Protein AF-A0A6V8KIJ2-F1 (afdb_monomer)

Secondary structure (DSSP, 8-state):
-----PPPP----PPPPPP---TTSPPPHHHHHHHHHHHHHHT--HHHHHHHHHHHHHHHHHHHHHHHHTTTTEEEEEEE-SSS-EEEEEESSSHHHHHHHHHTTSTTTTTEEEEE-SS-HHHHHHHHHHHHHHHHHTT---EEEEETTTTEEEEEE-GGGHHHHHHHHHHHHTTSTTTTSEEEEE-S-PPP----EEET-EEEETTEEEE---EEE-TTT--EEEEE-TTS-SS-EEEETTEEEE-EEEEEE-TTSS--EEEEE-TTS-EEEEEE-STT--EEE------GGG--TT-EEEEEETTTEEEEEEEEESS--TTS-TT----EEEETTEEEEGGG--PPPP-

Sequence (351 aa):
MAAQLAAPGTAPAQAAPAPAGTPDAAPTEATQRDIEGYARTYGVSEREALRRLRIQEAAGTLNARLTDAEAATFAGLYIEHTPAVRVVVRFTRDAEQTLARHVRGGVLAGVARARAADTPLAQLVAEQKVAYESVRAAGTPVSGSINLRDNRVEIYVKAEDHARATGAVGAATRMSPASGRVDVVTVADLPAQEANVHGGLEIVGGGAISTTGFTVRRDSDGRMGVTAAGHAPNSGSVQTSSGNVATTFEAERAPSGPYDIQWHSAVGRTLTNVIRDNFSGATRPITGIRLRAAQAVGSSVCKFGRTTGYTCGTINTTSPPPAFPSTTTATTARCGGRSTWAATSCTRPTT

Mean predicted aligned error: 16.34 Å

InterPro domains:
  IPR035070 Streptogrisin prodomain [G3DSA:3.30.300.50] (23-107)

Solvent-accessible surface area (backbone atoms only — not comparable to full-atom values): 20070 Å² total; per-residue (Å²): 143,81,84,82,84,80,78,85,82,82,75,83,81,75,79,77,79,78,82,82,74,67,96,81,64,78,73,51,74,68,56,47,52,53,22,51,52,46,10,67,74,70,75,47,53,53,71,55,24,48,54,48,52,54,42,52,53,54,48,51,56,49,45,56,51,38,55,69,78,35,40,88,29,30,21,48,66,52,77,38,75,65,99,54,68,32,39,42,36,27,11,48,59,64,27,60,66,56,48,52,74,76,30,67,92,44,90,48,48,92,35,54,42,57,35,82,36,88,54,24,37,63,56,46,53,53,50,40,52,52,39,53,50,31,20,46,74,70,73,41,78,72,48,73,52,71,41,62,92,75,58,29,22,38,37,37,27,40,70,95,43,43,69,62,36,47,54,28,31,53,60,61,30,75,81,47,100,68,59,86,35,71,44,78,43,74,37,95,72,72,93,71,83,80,42,62,45,38,13,44,31,44,35,39,22,94,94,43,76,36,42,27,26,49,49,44,66,41,86,92,78,62,50,52,28,39,26,32,47,28,86,41,55,74,47,42,28,39,52,33,100,78,43,74,40,69,44,43,65,73,54,72,38,49,69,92,43,41,40,57,35,24,34,28,31,38,89,99,53,48,72,41,61,33,32,34,62,43,85,92,64,49,65,44,80,64,90,76,85,82,56,72,93,74,56,54,66,67,40,71,36,31,37,41,35,85,91,70,36,52,36,52,31,30,26,71,33,71,58,54,68,86,92,45,74,98,57,35,64,44,38,32,25,38,36,80,90,40,83,43,72,46,87,53,46,63,62,71,85,80,128

Foldseek 3Di:
DDDDDDDDDDDDDDDDDDDDDDPPDDDDPVRQVQLVVQCVVLVHDSVVSNLLVVVVVVLVVLQVCCCPVVQVFWLGWDWDPPPHTAIETETQPPFVVVVCVRCPPHSNVPRYDYDYDNDGNVVQVVLLVQLQVQLVVLVFDWDKDQDSVNSAIEIEGAPVCQVSSVVSSCVSCVPPPVSPGYHYDHDNDDDDDAFEAAFQWWWDDPNDIWTWFFWDADPVPRFIKIKTFLPGDQFGFTQGPSGTQGWHWDDHDPLVAQGGMTITTRPPHHYFGWHAQFPVGDIDHDDDDQDLVNQDFQDKWWAAIPVPGIWIFTFHDQADDPVRDRHHRFTWTQTPNDIDTCRRDTDDDDD

Nearest PDB structures (foldseek):
  3pro-assembly2_D  TM=7.176E-01  e=3.539E-06  Lysobacter enzymogenes
  3pro-assembly1_C  TM=6.844E-01  e=7.992E-06  Lysobacter enzymogenes
  1hh2-assembly1_P  TM=3.460E-01  e=7.402E-02  Thermotoga maritima

Structure (mmCIF, N/CA/C/O backbone):
data_AF-A0A6V8KIJ2-F1
#
_entry.id   AF-A0A6V8KIJ2-F1
#
loop_
_atom_site.group_PDB
_atom_site.id
_atom_site.type_symbol
_atom_site.label_atom_id
_atom_site.label_alt_id
_atom_site.label_comp_id
_atom_site.label_asym_id
_atom_site.label_entity_id
_atom_site.label_seq_id
_atom_site.pdbx_PDB_ins_code
_atom_site.Cartn_x
_atom_site.Cartn_y
_atom_site.Cartn_z
_atom_site.occupancy
_atom_site.B_iso_or_equiv
_atom_site.auth_seq_id
_atom_site.auth_comp_id
_atom_site.auth_asym_id
_atom_site.auth_atom_id
_atom_site.pdbx_PDB_model_num
ATOM 1 N N . MET A 1 1 ? 11.350 53.799 11.437 1.00 41.06 1 MET A N 1
ATOM 2 C CA . MET A 1 1 ? 10.058 53.800 10.720 1.00 41.06 1 MET A CA 1
ATOM 3 C C . MET A 1 1 ? 10.299 53.266 9.315 1.00 41.06 1 MET A C 1
ATOM 5 O O . MET A 1 1 ? 10.802 53.995 8.476 1.00 41.06 1 MET A O 1
ATOM 9 N N . ALA A 1 2 ? 10.023 51.985 9.090 1.00 31.80 2 ALA A N 1
ATOM 10 C CA . ALA A 1 2 ? 9.925 51.386 7.762 1.00 31.80 2 ALA A CA 1
ATOM 11 C C . ALA A 1 2 ? 8.863 50.288 7.878 1.00 31.80 2 ALA A C 1
ATOM 13 O O . ALA A 1 2 ? 8.995 49.385 8.701 1.00 31.80 2 ALA A O 1
ATOM 14 N N . ALA A 1 3 ? 7.756 50.472 7.164 1.00 29.94 3 ALA A N 1
ATOM 15 C CA . ALA A 1 3 ? 6.581 49.620 7.215 1.00 29.94 3 ALA A CA 1
ATOM 16 C C . ALA A 1 3 ? 6.805 48.366 6.358 1.00 29.94 3 ALA A C 1
ATOM 18 O O . ALA A 1 3 ? 7.106 48.471 5.170 1.00 29.94 3 ALA A O 1
ATOM 19 N N . GLN A 1 4 ? 6.646 47.189 6.961 1.00 31.94 4 GLN A N 1
ATOM 20 C CA . GLN A 1 4 ? 6.628 45.912 6.253 1.00 31.94 4 GLN A CA 1
ATOM 21 C C . GLN A 1 4 ? 5.221 45.709 5.664 1.00 31.94 4 GLN A C 1
ATOM 23 O O . GLN A 1 4 ? 4.248 45.574 6.404 1.00 31.94 4 GLN A O 1
ATOM 28 N N . LEU A 1 5 ? 5.101 45.705 4.335 1.00 35.62 5 LEU A N 1
ATOM 29 C CA . LEU A 1 5 ? 3.877 45.316 3.631 1.00 35.62 5 LEU A CA 1
ATOM 30 C C . LEU A 1 5 ? 3.722 43.789 3.701 1.00 35.62 5 LEU A C 1
ATOM 32 O O . LEU A 1 5 ? 4.550 43.052 3.167 1.00 35.62 5 LEU A O 1
ATOM 36 N N . ALA A 1 6 ? 2.671 43.321 4.375 1.00 31.72 6 ALA A N 1
ATOM 37 C CA . ALA A 1 6 ? 2.281 41.916 4.413 1.00 31.72 6 ALA A CA 1
ATOM 38 C C . ALA A 1 6 ? 1.532 41.534 3.125 1.00 31.72 6 ALA A C 1
ATOM 40 O O . ALA A 1 6 ? 0.581 42.209 2.729 1.00 31.72 6 ALA A O 1
ATOM 41 N N . ALA A 1 7 ? 1.953 40.447 2.477 1.00 36.81 7 ALA A N 1
ATOM 42 C CA . ALA A 1 7 ? 1.229 39.851 1.358 1.00 36.81 7 ALA A CA 1
ATOM 43 C C . ALA A 1 7 ? -0.030 39.107 1.860 1.00 36.81 7 ALA A C 1
ATOM 45 O O . ALA A 1 7 ? 0.012 38.508 2.939 1.00 36.81 7 ALA A O 1
ATOM 46 N N . PRO A 1 8 ? -1.144 39.114 1.104 1.00 34.00 8 PRO A N 1
ATOM 47 C CA . PRO A 1 8 ? -2.374 38.442 1.507 1.00 34.00 8 PRO A CA 1
ATOM 48 C C . PRO A 1 8 ? -2.210 36.917 1.455 1.00 34.00 8 PRO A C 1
ATOM 50 O O . PRO A 1 8 ? -1.771 36.356 0.451 1.00 34.00 8 PRO A O 1
ATOM 53 N N . GLY A 1 9 ? -2.578 36.251 2.551 1.00 32.22 9 GLY A N 1
ATOM 54 C CA . GLY A 1 9 ? -2.603 34.795 2.650 1.00 32.22 9 GLY A CA 1
ATOM 55 C C . GLY A 1 9 ? -3.702 34.197 1.774 1.00 32.22 9 GLY A C 1
ATOM 56 O O . GLY A 1 9 ? -4.876 34.537 1.904 1.00 32.22 9 GLY A O 1
ATOM 57 N N . THR A 1 10 ? -3.320 33.289 0.883 1.00 33.75 10 THR A N 1
ATOM 58 C CA . THR A 1 10 ? -4.234 32.443 0.119 1.00 33.75 10 THR A CA 1
ATOM 59 C C . THR A 1 10 ? -4.869 31.408 1.046 1.00 33.75 10 THR A C 1
ATOM 61 O O . THR A 1 10 ? -4.193 30.537 1.591 1.00 33.75 10 THR A O 1
ATOM 64 N N . ALA A 1 11 ? -6.185 31.508 1.234 1.00 35.16 11 ALA A N 1
ATOM 65 C CA . ALA A 1 11 ? -6.968 30.480 1.908 1.00 35.16 11 ALA A CA 1
ATOM 66 C C . ALA A 1 11 ? -6.903 29.156 1.115 1.00 35.16 11 ALA A C 1
ATOM 68 O O . ALA A 1 11 ? -6.926 29.189 -0.121 1.00 35.16 11 ALA A O 1
ATOM 69 N N . PRO A 1 12 ? -6.834 27.990 1.782 1.00 31.91 12 PRO A N 1
ATOM 70 C CA . PRO A 1 12 ? -6.869 26.709 1.094 1.00 31.91 12 PRO A CA 1
ATOM 71 C C . PRO A 1 12 ? -8.227 26.536 0.405 1.00 31.91 12 PRO A C 1
ATOM 73 O O . PRO A 1 12 ? -9.279 26.638 1.038 1.00 31.91 12 PRO A O 1
ATOM 76 N N . ALA A 1 13 ? -8.196 26.277 -0.902 1.00 34.25 13 ALA A N 1
ATOM 77 C CA . ALA A 1 13 ? -9.379 25.944 -1.677 1.00 34.25 13 ALA A CA 1
ATOM 78 C C . ALA A 1 13 ? -9.982 24.641 -1.132 1.00 34.25 13 ALA A C 1
ATOM 80 O O . ALA A 1 13 ? -9.391 23.568 -1.258 1.00 34.25 13 ALA A O 1
ATOM 81 N N . GLN A 1 14 ? -11.153 24.742 -0.505 1.00 33.03 14 GLN A N 1
ATOM 82 C CA . GLN A 1 14 ? -11.965 23.580 -0.166 1.00 33.03 14 GLN A CA 1
ATOM 83 C C . GLN A 1 14 ? -12.375 22.894 -1.472 1.00 33.03 14 GLN A C 1
ATOM 85 O O . GLN A 1 14 ? -13.004 23.510 -2.334 1.00 33.03 14 GLN A O 1
ATOM 90 N N . ALA A 1 15 ? -11.987 21.629 -1.634 1.00 32.78 15 ALA A N 1
ATOM 91 C CA . ALA A 1 15 ? -12.456 20.808 -2.737 1.00 32.78 15 ALA A CA 1
ATOM 92 C C . ALA A 1 15 ? -13.983 20.692 -2.645 1.00 32.78 15 ALA A C 1
ATOM 94 O O . ALA A 1 15 ? -14.519 20.252 -1.626 1.00 32.78 15 ALA A O 1
ATOM 95 N N . ALA A 1 16 ? -14.678 21.123 -3.698 1.00 33.41 16 ALA A N 1
ATOM 96 C CA . ALA A 1 16 ? -16.122 20.980 -3.791 1.00 33.41 16 ALA A CA 1
ATOM 97 C C . ALA A 1 16 ? -16.508 19.489 -3.701 1.00 33.41 16 ALA A C 1
ATOM 99 O O . ALA A 1 16 ? -15.814 18.647 -4.283 1.00 33.41 16 ALA A O 1
ATOM 100 N N . PRO A 1 17 ? -17.596 19.141 -2.992 1.00 33.66 17 PRO A N 1
ATOM 101 C CA . PRO A 1 17 ? -18.070 17.767 -2.936 1.00 33.66 17 PRO A CA 1
ATOM 102 C C . PRO A 1 17 ? -18.468 17.301 -4.340 1.00 33.66 17 PRO A C 1
ATOM 104 O O . PRO A 1 17 ? -19.102 18.040 -5.097 1.00 33.66 17 PRO A O 1
ATOM 107 N N . ALA A 1 18 ? -18.083 16.072 -4.687 1.00 36.56 18 ALA A N 1
ATOM 108 C CA . ALA A 1 18 ? -18.494 15.444 -5.935 1.00 36.56 18 ALA A CA 1
ATOM 109 C C . ALA A 1 18 ? -20.035 15.402 -6.020 1.00 36.56 18 ALA A C 1
ATOM 111 O O . ALA A 1 18 ? -20.690 15.151 -5.003 1.00 36.56 18 ALA A O 1
ATOM 112 N N . PRO A 1 19 ? -20.632 15.651 -7.200 1.00 36.28 19 PRO A N 1
ATOM 113 C CA . PRO A 1 19 ? -22.078 15.620 -7.348 1.00 36.28 19 PRO A CA 1
ATOM 114 C C . PRO A 1 19 ? -22.590 14.207 -7.056 1.00 36.28 19 PRO A C 1
ATOM 116 O O . PRO A 1 19 ? -22.165 13.238 -7.684 1.00 36.28 19 PRO A O 1
ATOM 119 N N . ALA A 1 20 ? -23.511 14.098 -6.100 1.00 42.09 20 ALA A N 1
ATOM 120 C CA . ALA A 1 20 ? -24.260 12.874 -5.862 1.00 42.09 20 ALA A CA 1
ATOM 121 C C . ALA A 1 20 ? -25.071 12.554 -7.128 1.00 42.09 20 ALA A C 1
ATOM 123 O O . ALA A 1 20 ? -25.977 13.303 -7.498 1.00 42.09 20 ALA A O 1
ATOM 124 N N . GLY A 1 21 ? -24.699 11.480 -7.827 1.00 38.06 21 GLY A N 1
ATOM 125 C CA . GLY A 1 21 ? -25.369 11.048 -9.050 1.00 38.06 21 GLY A CA 1
ATOM 126 C C . GLY A 1 21 ? -26.838 10.697 -8.803 1.00 38.06 21 GLY A C 1
ATOM 127 O O . GLY A 1 21 ? -27.194 10.113 -7.778 1.00 38.06 21 GLY A O 1
ATOM 128 N N . THR A 1 22 ? -27.698 11.055 -9.754 1.00 39.47 22 THR A N 1
ATOM 129 C CA . THR A 1 22 ? -29.114 10.678 -9.776 1.00 39.47 22 THR A CA 1
ATOM 130 C C . THR A 1 22 ? -29.271 9.147 -9.836 1.00 39.47 22 THR A C 1
ATOM 132 O O . THR A 1 22 ? -28.543 8.500 -10.589 1.00 39.47 22 THR A O 1
ATOM 135 N N . PRO A 1 23 ? -30.228 8.542 -9.101 1.00 49.88 23 PRO A N 1
ATOM 136 C CA . PRO A 1 23 ? -30.354 7.080 -8.975 1.00 49.88 23 PRO A CA 1
ATOM 137 C C . PRO A 1 23 ? -30.614 6.287 -10.272 1.00 49.88 23 PRO A C 1
ATOM 139 O O . PRO A 1 23 ? -30.444 5.066 -10.251 1.00 49.88 23 PRO A O 1
ATOM 142 N N . ASP A 1 24 ? -30.989 6.964 -11.365 1.00 47.12 24 ASP A N 1
ATOM 143 C CA . ASP A 1 24 ? -31.482 6.364 -12.618 1.00 47.12 24 ASP A CA 1
ATOM 144 C C . ASP A 1 24 ? -30.557 6.559 -13.836 1.00 47.12 24 ASP A C 1
ATOM 146 O O . ASP A 1 24 ? -30.916 6.191 -14.955 1.00 47.12 24 ASP A O 1
ATOM 150 N N . ALA A 1 25 ? -29.358 7.126 -13.665 1.00 55.56 25 ALA A N 1
ATOM 151 C CA . ALA A 1 25 ? -28.388 7.177 -14.759 1.00 55.56 25 ALA A CA 1
ATOM 152 C C . ALA A 1 25 ? -27.810 5.776 -15.036 1.00 55.56 25 ALA A C 1
ATOM 154 O O . ALA A 1 25 ? -27.459 5.045 -14.105 1.00 55.56 25 ALA A O 1
ATOM 155 N N . ALA A 1 26 ? -27.690 5.407 -16.317 1.00 66.62 26 ALA A N 1
ATOM 156 C CA . ALA A 1 26 ? -27.019 4.171 -16.713 1.00 66.62 26 ALA A CA 1
ATOM 157 C C . ALA A 1 26 ? -25.583 4.138 -16.144 1.00 66.62 26 ALA A C 1
ATOM 159 O O . ALA A 1 26 ? -24.922 5.184 -16.128 1.00 66.62 26 ALA A O 1
ATOM 160 N N . PRO A 1 27 ? -25.084 2.977 -15.671 1.00 67.88 27 PRO A N 1
ATOM 161 C CA . PRO A 1 27 ? -23.726 2.874 -15.154 1.00 67.88 27 PRO A CA 1
ATOM 162 C C . PRO A 1 27 ? -22.715 3.339 -16.204 1.00 67.88 27 PRO A C 1
ATOM 164 O O . PRO A 1 27 ? -22.839 3.016 -17.385 1.00 67.88 27 PRO A O 1
ATOM 167 N N . THR A 1 28 ? -21.684 4.066 -15.775 1.00 78.50 28 THR A N 1
ATOM 168 C CA . THR A 1 28 ? -20.531 4.317 -16.651 1.00 78.50 28 THR A CA 1
ATOM 169 C C . THR A 1 28 ? -19.834 2.994 -16.980 1.00 78.50 28 THR A C 1
ATOM 171 O O . THR A 1 28 ? -19.938 2.035 -16.215 1.00 78.50 28 THR A O 1
ATOM 174 N N . GLU A 1 29 ? -19.053 2.931 -18.061 1.00 71.25 29 GLU A N 1
ATOM 175 C CA . GLU A 1 29 ? -18.283 1.718 -18.388 1.00 71.25 29 GLU A CA 1
ATOM 176 C C . GLU A 1 29 ? -17.343 1.277 -17.254 1.00 71.25 29 GLU A C 1
ATOM 178 O O . GLU A 1 29 ? -17.121 0.085 -17.054 1.00 71.25 29 GLU A O 1
ATOM 183 N N . ALA A 1 30 ? -16.784 2.228 -16.498 1.00 61.91 30 ALA A N 1
ATOM 184 C CA . ALA A 1 30 ? -15.956 1.921 -15.334 1.00 61.91 30 ALA A CA 1
ATOM 185 C C . ALA A 1 30 ? -16.787 1.270 -14.222 1.00 61.91 30 ALA A C 1
ATOM 187 O O . ALA A 1 30 ? -16.430 0.199 -13.739 1.00 61.91 30 ALA A O 1
ATOM 188 N N . THR A 1 31 ? -17.942 1.859 -13.905 1.00 74.62 31 THR A N 1
ATOM 189 C CA . THR A 1 31 ? -18.890 1.302 -12.933 1.00 74.62 31 THR A CA 1
ATOM 190 C C . THR A 1 31 ? -19.373 -0.088 -13.348 1.00 74.62 31 THR A C 1
ATOM 192 O O . THR A 1 31 ? -19.483 -0.973 -12.505 1.00 74.62 31 THR A O 1
ATOM 195 N N . GLN A 1 32 ? -19.621 -0.312 -14.640 1.00 81.62 32 GLN A N 1
ATOM 196 C CA . GLN A 1 32 ? -20.023 -1.619 -15.157 1.00 81.62 32 GLN A CA 1
ATOM 197 C C . GLN A 1 32 ? -18.930 -2.676 -14.935 1.00 81.62 32 GLN A C 1
ATOM 199 O O . GLN A 1 32 ? -19.221 -3.769 -14.449 1.00 81.62 32 GLN A O 1
ATOM 204 N N . ARG A 1 33 ? -17.656 -2.342 -15.181 1.00 74.50 33 ARG A N 1
ATOM 205 C CA . ARG A 1 33 ? -16.534 -3.253 -14.891 1.00 74.50 33 ARG A CA 1
ATOM 206 C C . ARG A 1 33 ? -16.421 -3.602 -13.405 1.00 74.50 33 ARG A C 1
ATOM 208 O O . ARG A 1 33 ? -16.128 -4.756 -13.086 1.00 74.50 33 ARG A O 1
ATOM 215 N N . ASP A 1 34 ? -16.681 -2.650 -12.508 1.00 68.69 34 ASP A N 1
ATOM 216 C CA . ASP A 1 34 ? -16.678 -2.893 -11.059 1.00 68.69 34 ASP A CA 1
ATOM 217 C C . ASP A 1 34 ? -17.816 -3.836 -10.640 1.00 68.69 34 ASP A C 1
ATOM 219 O O . ASP A 1 34 ? -17.602 -4.762 -9.852 1.00 68.69 34 ASP A O 1
ATOM 223 N N . ILE A 1 35 ? -19.013 -3.646 -11.210 1.00 78.19 35 ILE A N 1
ATOM 224 C CA . ILE A 1 35 ? -20.179 -4.516 -10.992 1.00 78.19 35 ILE A CA 1
ATOM 225 C C . ILE A 1 35 ? -19.854 -5.949 -11.413 1.00 78.19 35 ILE A C 1
ATOM 227 O O . ILE A 1 35 ? -20.024 -6.880 -10.625 1.00 78.19 35 ILE A O 1
ATOM 231 N N . GLU A 1 36 ? -19.348 -6.133 -12.630 1.00 76.75 36 GLU A N 1
ATOM 232 C CA . GLU A 1 36 ? -18.990 -7.451 -13.147 1.00 76.75 36 GLU A CA 1
ATOM 233 C C . GLU A 1 36 ? -17.850 -8.100 -12.349 1.00 76.75 36 GLU A C 1
ATOM 235 O O . GLU A 1 36 ? -17.875 -9.302 -12.074 1.00 76.75 36 GLU A O 1
ATOM 240 N N . GLY A 1 37 ? -16.844 -7.314 -11.951 1.00 75.75 37 GLY A N 1
ATOM 241 C CA . GLY A 1 37 ? -15.734 -7.777 -11.120 1.00 75.75 37 GLY A CA 1
ATOM 242 C C . GLY A 1 37 ? -16.212 -8.286 -9.764 1.00 75.75 37 GLY A C 1
ATOM 243 O O . GLY A 1 37 ? -15.840 -9.385 -9.341 1.00 75.75 37 GLY A O 1
ATOM 244 N N . TYR A 1 38 ? -17.095 -7.530 -9.112 1.00 85.19 38 TYR A N 1
ATOM 245 C CA . TYR A 1 38 ? -17.710 -7.932 -7.854 1.00 85.19 38 TYR A CA 1
ATOM 246 C C . TYR A 1 38 ? -18.577 -9.189 -8.030 1.00 85.19 38 TYR A C 1
ATOM 248 O O . TYR A 1 38 ? -18.452 -10.139 -7.252 1.00 85.19 38 TYR A O 1
ATOM 256 N N . ALA A 1 39 ? -19.427 -9.219 -9.063 1.00 83.62 39 ALA A N 1
ATOM 257 C CA . ALA A 1 39 ? -20.306 -10.343 -9.382 1.00 83.62 39 ALA A CA 1
ATOM 258 C C . ALA A 1 39 ? -19.520 -11.649 -9.559 1.00 83.62 39 ALA A C 1
ATOM 260 O O . ALA A 1 39 ? -19.847 -12.653 -8.924 1.00 83.62 39 ALA A O 1
ATOM 261 N N . ARG A 1 40 ? -18.430 -11.611 -10.340 1.00 85.81 40 ARG A N 1
ATOM 262 C CA . ARG A 1 40 ? -17.523 -12.754 -10.529 1.00 85.81 40 ARG A CA 1
ATOM 263 C C . ARG A 1 40 ? -16.853 -13.186 -9.228 1.00 85.81 40 ARG A C 1
ATOM 265 O O . ARG A 1 40 ? -16.813 -14.375 -8.941 1.00 85.81 40 ARG A O 1
ATOM 272 N N . THR A 1 41 ? -16.350 -12.234 -8.440 1.00 83.12 41 THR A N 1
ATOM 273 C CA . THR A 1 41 ? -15.600 -12.526 -7.205 1.00 83.12 41 THR A CA 1
ATOM 274 C C . THR A 1 41 ? -16.460 -13.228 -6.157 1.00 83.12 41 THR A C 1
ATOM 276 O O . THR A 1 41 ? -15.999 -14.155 -5.497 1.00 83.12 41 THR A O 1
ATOM 279 N N . TYR A 1 42 ? -17.713 -12.796 -6.000 1.00 83.75 42 TYR A N 1
ATOM 280 C CA . TYR A 1 42 ? -18.601 -13.289 -4.943 1.00 83.75 42 TYR A CA 1
ATOM 281 C C . TYR A 1 42 ? -19.708 -14.230 -5.437 1.00 83.75 42 TYR A C 1
ATOM 283 O O . TYR A 1 42 ? -20.541 -14.642 -4.631 1.00 83.75 42 TYR A O 1
ATOM 291 N N . GLY A 1 43 ? -19.734 -14.568 -6.731 1.00 91.12 43 GLY A N 1
ATOM 292 C CA . GLY A 1 43 ? -20.714 -15.487 -7.317 1.00 91.12 43 GLY A CA 1
ATOM 293 C C . GLY A 1 43 ? -22.159 -14.986 -7.225 1.00 91.12 43 GLY A C 1
ATOM 294 O O . GLY A 1 43 ? -23.062 -15.762 -6.920 1.00 91.12 43 GLY A O 1
ATOM 295 N N . VAL A 1 44 ? -22.386 -13.687 -7.440 1.00 93.19 44 VAL A N 1
ATOM 296 C CA . VAL A 1 44 ? -23.715 -13.048 -7.356 1.00 93.19 44 VAL A CA 1
ATOM 297 C C . VAL A 1 44 ? -24.127 -12.425 -8.689 1.00 93.19 44 VAL A C 1
ATOM 299 O O . VAL A 1 44 ? -23.293 -12.219 -9.563 1.00 93.19 44 VAL A O 1
ATOM 302 N N . SER A 1 45 ? -25.412 -12.098 -8.856 1.00 96.81 45 SER A N 1
ATOM 303 C CA . SER A 1 45 ? -25.878 -11.370 -10.045 1.00 96.81 45 SER A CA 1
ATOM 304 C C . SER A 1 45 ? -25.345 -9.934 -10.074 1.00 96.81 45 SER A C 1
ATOM 306 O O . SER A 1 45 ? -25.102 -9.339 -9.026 1.00 96.81 45 SER A O 1
ATOM 308 N N . GLU A 1 46 ? -25.238 -9.332 -11.260 1.00 91.06 46 GLU A N 1
ATOM 309 C CA . GLU A 1 46 ? -24.832 -7.924 -11.412 1.00 91.06 46 GLU A CA 1
ATOM 310 C C . GLU A 1 46 ? -25.740 -6.959 -10.641 1.00 91.06 46 GLU A C 1
ATOM 312 O O . GLU A 1 46 ? -25.273 -6.014 -10.008 1.00 91.06 46 GLU A O 1
ATOM 317 N N . ARG A 1 47 ? -27.049 -7.238 -10.600 1.00 95.50 47 ARG A N 1
ATOM 318 C CA . ARG A 1 47 ? -28.000 -6.460 -9.794 1.00 95.50 47 ARG A CA 1
ATOM 319 C C . ARG A 1 47 ? -27.661 -6.517 -8.301 1.00 95.50 47 ARG A C 1
ATOM 321 O O . ARG A 1 47 ? -27.744 -5.499 -7.614 1.00 95.50 47 ARG A O 1
ATOM 328 N N . GLU A 1 48 ? -27.297 -7.691 -7.790 1.00 94.56 48 GLU A N 1
ATOM 329 C CA . GLU A 1 48 ? -26.882 -7.849 -6.394 1.00 94.56 48 GLU A CA 1
ATOM 330 C C . GLU A 1 48 ? -25.501 -7.2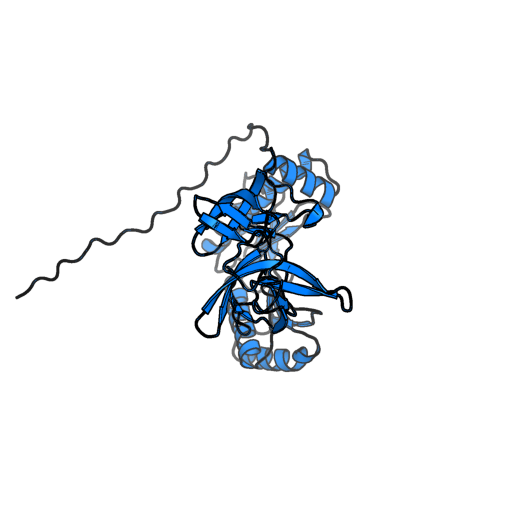29 -6.141 1.00 94.56 48 GLU A C 1
ATOM 332 O O . GLU A 1 48 ? -25.298 -6.600 -5.104 1.00 94.56 48 GLU A O 1
ATOM 337 N N . ALA A 1 49 ? -24.575 -7.337 -7.092 1.00 89.50 49 ALA A N 1
ATOM 338 C CA . ALA A 1 49 ? -23.275 -6.679 -7.037 1.00 89.50 49 ALA A CA 1
ATOM 339 C C . ALA A 1 49 ? -23.417 -5.153 -6.948 1.00 89.50 49 ALA A C 1
ATOM 341 O O . ALA A 1 49 ? -22.874 -4.548 -6.027 1.00 89.50 49 ALA A O 1
ATOM 342 N N . LEU A 1 50 ? -24.237 -4.536 -7.807 1.00 88.50 50 LEU A N 1
ATOM 343 C CA . LEU A 1 50 ? -24.546 -3.105 -7.746 1.00 88.50 50 LEU A CA 1
ATOM 344 C C . LEU A 1 50 ? -25.141 -2.711 -6.386 1.00 88.50 50 LEU A C 1
ATOM 346 O O . LEU A 1 50 ? -24.732 -1.713 -5.788 1.00 88.50 50 LEU A O 1
ATOM 350 N N . ARG A 1 51 ? -26.082 -3.505 -5.856 1.00 93.62 51 ARG A N 1
ATOM 351 C CA . ARG A 1 51 ? -26.658 -3.264 -4.524 1.00 93.62 51 ARG A CA 1
ATOM 352 C C . ARG A 1 51 ? -25.585 -3.300 -3.431 1.00 93.62 51 ARG A C 1
ATOM 354 O O . ARG A 1 51 ? -25.594 -2.450 -2.543 1.00 93.62 51 ARG A O 1
ATOM 361 N N . ARG A 1 52 ? -24.665 -4.267 -3.484 1.00 91.88 52 ARG A N 1
ATOM 362 C CA . ARG A 1 52 ? -23.569 -4.407 -2.514 1.00 91.88 52 ARG A CA 1
ATOM 363 C C . ARG A 1 52 ? -22.540 -3.286 -2.642 1.00 91.88 52 ARG A C 1
ATOM 365 O O . ARG A 1 52 ? -22.141 -2.763 -1.609 1.00 91.88 52 ARG A O 1
ATOM 372 N N . LEU A 1 53 ? -22.198 -2.845 -3.851 1.00 85.00 53 LEU A N 1
ATOM 373 C CA . LEU A 1 53 ? -21.320 -1.691 -4.079 1.00 85.00 53 LEU A CA 1
ATOM 374 C C . LEU A 1 53 ? -21.902 -0.406 -3.464 1.00 85.00 53 LEU A C 1
ATOM 376 O O . LEU A 1 53 ? -21.199 0.297 -2.742 1.00 85.00 53 LEU A O 1
ATOM 380 N N . ARG A 1 54 ? -23.212 -0.159 -3.618 1.00 87.06 54 ARG A N 1
ATOM 381 C CA . ARG A 1 54 ? -23.901 0.963 -2.942 1.00 87.06 54 ARG A CA 1
ATOM 382 C C . ARG A 1 54 ? -23.846 0.858 -1.412 1.00 87.06 54 ARG A C 1
ATOM 384 O O . ARG A 1 54 ? -23.733 1.867 -0.721 1.00 87.06 54 ARG A O 1
ATOM 391 N N . ILE A 1 55 ? -23.908 -0.358 -0.863 1.00 87.62 55 ILE A N 1
ATOM 392 C CA . ILE A 1 55 ? -23.717 -0.592 0.578 1.00 87.62 55 ILE A CA 1
ATOM 393 C C . ILE A 1 55 ? -22.278 -0.274 0.998 1.00 87.62 55 ILE A C 1
ATOM 395 O O . ILE A 1 55 ? -22.094 0.314 2.060 1.00 87.62 55 ILE A O 1
ATOM 399 N N . GLN A 1 56 ? -21.271 -0.636 0.195 1.00 85.50 56 GLN A N 1
ATOM 400 C CA . GLN A 1 56 ? -19.865 -0.331 0.488 1.00 85.50 56 GLN A CA 1
ATOM 401 C C . GLN A 1 56 ? -19.613 1.179 0.530 1.00 85.50 56 GLN A C 1
ATOM 403 O O . GLN A 1 56 ? -18.976 1.662 1.464 1.00 85.50 56 GLN A O 1
ATOM 408 N N . GLU A 1 57 ? -20.164 1.926 -0.426 1.00 81.88 57 GLU A N 1
ATOM 409 C CA . GLU A 1 57 ? -20.082 3.389 -0.447 1.00 81.88 57 GLU A CA 1
ATOM 410 C C . GLU A 1 57 ? -20.731 4.006 0.802 1.00 81.88 57 GLU A C 1
ATOM 412 O O . GLU A 1 57 ? -20.082 4.743 1.548 1.00 81.88 57 GLU A O 1
ATOM 417 N N . ALA A 1 58 ? -21.978 3.622 1.105 1.00 85.50 58 ALA A N 1
ATOM 418 C CA . ALA A 1 58 ? -22.686 4.102 2.291 1.00 85.50 58 ALA A CA 1
ATOM 419 C C . ALA A 1 58 ? -21.957 3.743 3.600 1.00 85.50 58 ALA A C 1
ATOM 421 O O . ALA A 1 58 ? -21.950 4.529 4.551 1.00 85.50 58 ALA A O 1
ATOM 422 N N . ALA A 1 5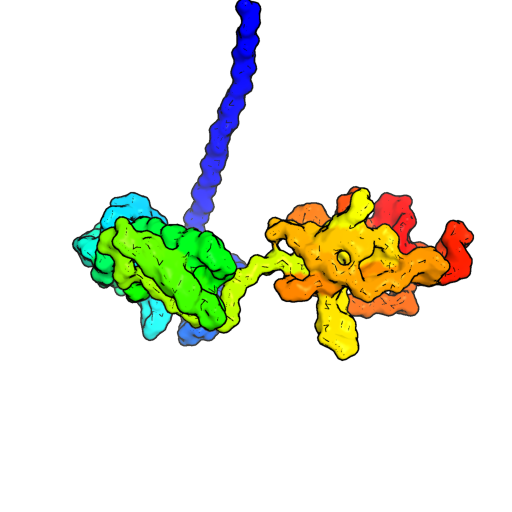9 ? -21.328 2.566 3.659 1.00 86.50 59 ALA A N 1
ATOM 423 C CA . ALA A 1 59 ? -20.516 2.133 4.790 1.00 86.50 59 ALA A CA 1
ATOM 424 C C . ALA A 1 59 ? -19.262 3.005 4.969 1.00 86.50 59 ALA A C 1
ATOM 426 O O . ALA A 1 59 ? -18.919 3.336 6.104 1.00 86.50 59 ALA A O 1
ATOM 427 N N . GLY A 1 60 ? -18.624 3.434 3.875 1.00 76.69 60 GLY A N 1
ATOM 428 C CA . GLY A 1 60 ? -17.517 4.393 3.903 1.00 76.69 60 GLY A CA 1
ATOM 429 C C . GLY A 1 60 ? -17.933 5.746 4.486 1.00 76.69 60 GLY A C 1
ATOM 430 O O . GLY A 1 60 ? -17.275 6.257 5.394 1.00 76.69 60 GLY A O 1
ATOM 431 N N . THR A 1 61 ? -19.073 6.290 4.046 1.00 86.94 61 THR A N 1
ATOM 432 C CA . THR A 1 61 ? -19.634 7.532 4.609 1.00 86.94 61 THR A CA 1
ATOM 433 C C . THR A 1 61 ? -19.966 7.391 6.096 1.00 86.94 61 THR A C 1
ATOM 435 O O . THR A 1 61 ? -19.673 8.292 6.884 1.00 86.94 61 THR A O 1
ATOM 438 N N . LEU A 1 62 ? -20.558 6.261 6.502 1.00 91.88 62 LEU A N 1
ATOM 439 C CA . LEU A 1 62 ? -20.843 5.984 7.910 1.00 91.88 62 LEU A CA 1
ATOM 440 C C . LEU A 1 62 ? -19.553 5.900 8.736 1.00 91.88 62 LEU A C 1
ATOM 442 O O . LEU A 1 62 ? -19.506 6.462 9.825 1.00 91.88 62 LEU A O 1
ATOM 446 N N . ASN A 1 63 ? -18.513 5.236 8.224 1.00 87.50 63 ASN A N 1
ATOM 447 C CA . ASN A 1 63 ? -17.231 5.111 8.912 1.00 87.50 63 ASN A CA 1
ATOM 448 C C . ASN A 1 63 ? -16.614 6.485 9.211 1.00 87.50 63 ASN A C 1
ATOM 450 O O . ASN A 1 63 ? -16.232 6.742 10.351 1.00 87.50 63 ASN A O 1
ATOM 454 N N . ALA A 1 64 ? -16.568 7.378 8.216 1.00 80.25 64 ALA A N 1
ATOM 455 C CA . ALA A 1 64 ? -16.068 8.742 8.398 1.00 80.25 64 ALA A CA 1
ATOM 456 C C . ALA A 1 64 ? -16.862 9.495 9.478 1.00 80.25 64 ALA A C 1
ATOM 458 O O . ALA A 1 64 ? -16.288 9.991 10.443 1.00 80.25 64 ALA A O 1
ATOM 459 N N . ARG A 1 65 ? -18.198 9.475 9.387 1.00 90.06 65 ARG A N 1
ATOM 460 C CA . ARG A 1 65 ? -19.071 10.132 10.370 1.00 90.06 65 ARG A CA 1
ATOM 461 C C . ARG A 1 65 ? -18.859 9.613 11.793 1.00 90.06 65 ARG A C 1
ATOM 463 O O . ARG A 1 65 ? -18.806 10.413 12.719 1.00 90.06 65 ARG A O 1
ATOM 470 N N . LEU A 1 66 ? -18.784 8.295 11.982 1.00 93.19 66 LEU A N 1
ATOM 471 C CA . LEU A 1 66 ? -18.614 7.690 13.308 1.00 93.19 66 LEU A CA 1
ATOM 472 C C . LEU A 1 66 ? -17.219 7.931 13.887 1.00 93.19 66 LEU A C 1
ATOM 474 O O . LEU A 1 66 ? -17.083 8.034 15.104 1.00 93.19 66 LEU A O 1
ATOM 478 N N . THR A 1 67 ? -16.206 8.046 13.026 1.00 87.12 67 THR A N 1
ATOM 479 C CA . THR A 1 67 ? -14.842 8.393 13.440 1.00 87.12 67 THR A CA 1
ATOM 480 C C . THR A 1 67 ? -14.815 9.769 14.097 1.00 87.12 67 THR A C 1
ATOM 482 O O . THR A 1 67 ? -14.179 9.920 15.135 1.00 87.12 67 THR A O 1
ATOM 485 N N . ASP A 1 68 ? -15.569 10.729 13.557 1.00 88.25 68 ASP A N 1
ATOM 486 C CA . ASP A 1 68 ? -15.626 12.092 14.089 1.00 88.25 68 ASP A CA 1
ATOM 487 C C . ASP A 1 68 ? -16.623 12.225 15.251 1.00 88.25 68 ASP A C 1
ATOM 489 O O . ASP A 1 68 ? -16.286 12.722 16.324 1.00 88.25 68 ASP A O 1
ATOM 493 N N . ALA A 1 69 ? -17.865 11.774 15.053 1.00 94.00 69 ALA A N 1
ATOM 494 C CA . ALA A 1 69 ? -18.969 12.032 15.978 1.00 94.00 69 ALA A CA 1
ATOM 495 C C . ALA A 1 69 ? -18.969 11.122 17.216 1.00 94.00 69 ALA A C 1
ATOM 497 O O . ALA A 1 69 ? -19.517 11.498 18.247 1.00 94.00 69 ALA A O 1
ATOM 498 N N . GLU A 1 70 ? -18.376 9.928 17.121 1.00 97.19 70 GLU A N 1
ATOM 499 C CA . GLU A 1 70 ? -18.422 8.897 18.167 1.00 97.19 70 GLU A CA 1
ATOM 500 C C . GLU A 1 70 ? -17.013 8.443 18.592 1.00 97.19 70 GLU A C 1
ATOM 502 O O . GLU A 1 70 ? -16.855 7.357 19.150 1.00 97.19 70 GLU A O 1
ATOM 507 N N . ALA A 1 71 ? -15.979 9.266 18.360 1.00 93.00 71 ALA A N 1
ATOM 508 C CA . ALA A 1 71 ? -14.557 8.931 18.538 1.00 93.00 71 ALA A CA 1
ATOM 509 C C . ALA A 1 71 ? -14.211 8.262 19.884 1.00 93.00 71 ALA A C 1
ATOM 511 O O . ALA A 1 71 ? -13.339 7.397 19.957 1.00 93.00 71 ALA A O 1
ATOM 512 N N . ALA A 1 72 ? -14.911 8.649 20.956 1.00 95.38 72 ALA A N 1
ATOM 513 C CA . ALA A 1 72 ? -14.688 8.132 22.305 1.00 95.38 72 ALA A CA 1
ATOM 514 C C . ALA A 1 72 ? -15.120 6.666 22.493 1.00 95.38 72 ALA A C 1
ATOM 516 O O . ALA A 1 72 ? -14.651 6.006 23.420 1.00 95.38 72 ALA A O 1
ATOM 517 N N . THR A 1 73 ? -16.035 6.157 21.663 1.00 96.88 73 THR A N 1
ATOM 518 C CA . THR A 1 73 ? -16.558 4.785 21.787 1.00 96.88 73 THR A CA 1
ATOM 519 C C . THR A 1 73 ? -16.431 3.968 20.512 1.00 96.88 73 THR A C 1
ATOM 521 O O . THR A 1 73 ? -16.383 2.743 20.591 1.00 96.88 73 THR A O 1
ATOM 524 N N . PHE A 1 74 ? -16.346 4.607 19.346 1.00 97.50 74 PHE A N 1
ATOM 525 C CA . PHE A 1 74 ? -16.234 3.935 18.063 1.00 97.50 74 PHE A CA 1
ATOM 526 C C . PHE A 1 74 ? -14.944 3.116 17.980 1.00 97.50 74 PHE A C 1
ATOM 528 O O . PHE A 1 74 ? -13.846 3.619 18.206 1.00 97.50 74 PHE A O 1
ATOM 535 N N . ALA A 1 75 ? -15.085 1.839 17.639 1.00 96.00 75 ALA A N 1
ATOM 536 C CA . ALA A 1 75 ? -14.014 0.846 17.587 1.00 96.00 75 ALA A CA 1
ATOM 537 C C . ALA A 1 75 ? -13.805 0.273 16.173 1.00 96.00 75 ALA A C 1
ATOM 539 O O . ALA A 1 75 ? -13.197 -0.785 16.002 1.00 96.00 75 ALA A O 1
ATOM 540 N N . GLY A 1 76 ? -14.304 0.986 15.159 1.00 93.06 76 GLY A N 1
ATOM 541 C CA . GLY A 1 76 ? -14.118 0.683 13.745 1.00 93.06 76 GLY A CA 1
ATOM 542 C C . GLY A 1 76 ? -15.309 0.002 13.075 1.00 93.06 76 GLY A C 1
ATOM 543 O O . GLY A 1 76 ? -16.249 -0.479 13.714 1.00 93.06 76 GLY A O 1
ATOM 544 N N . LEU A 1 77 ? -15.253 -0.018 11.746 1.00 95.75 77 LEU A N 1
ATOM 545 C CA . LEU A 1 77 ? -16.269 -0.578 10.865 1.00 95.75 77 LEU A CA 1
ATOM 546 C C . LEU A 1 77 ? -15.602 -1.478 9.825 1.00 95.75 77 LEU A C 1
ATOM 548 O O . LEU A 1 77 ? -14.580 -1.117 9.248 1.00 95.75 77 LEU A O 1
ATOM 552 N N . TYR A 1 78 ? -16.196 -2.638 9.554 1.00 91.88 78 TYR A N 1
ATOM 553 C CA . TYR A 1 78 ? -15.770 -3.515 8.463 1.00 91.88 78 TYR A CA 1
ATOM 554 C C . TYR A 1 78 ? -16.964 -4.150 7.751 1.00 91.88 78 TYR A C 1
ATOM 556 O O . TYR A 1 78 ? -18.081 -4.187 8.268 1.00 91.88 78 TYR A O 1
ATOM 564 N N . ILE A 1 79 ? -16.724 -4.655 6.542 1.00 90.06 79 ILE A N 1
ATOM 565 C CA . ILE A 1 79 ? -17.751 -5.280 5.710 1.00 90.06 79 ILE A CA 1
ATOM 566 C C . ILE A 1 79 ? -17.471 -6.778 5.607 1.00 90.06 79 ILE A C 1
ATOM 568 O O . ILE A 1 79 ? -16.339 -7.220 5.411 1.00 90.06 79 ILE A O 1
ATOM 572 N N . GLU A 1 80 ? -18.521 -7.572 5.751 1.00 90.50 80 GLU A N 1
ATOM 573 C CA . GLU A 1 80 ? -18.527 -8.998 5.454 1.00 90.50 80 GLU A CA 1
ATOM 574 C C . GLU A 1 80 ? -19.333 -9.199 4.182 1.00 90.50 80 GLU A C 1
ATOM 576 O O . GLU A 1 80 ? -20.460 -8.720 4.089 1.00 90.50 80 GLU A O 1
ATOM 581 N N . HIS A 1 81 ? -18.763 -9.875 3.189 1.00 86.94 81 HIS A N 1
ATOM 582 C CA . HIS A 1 81 ? -19.442 -10.118 1.914 1.00 86.94 81 HIS A CA 1
ATOM 583 C C . HIS A 1 81 ? -20.108 -11.500 1.847 1.00 86.94 81 HIS A C 1
ATOM 585 O O . HIS A 1 81 ? -21.006 -11.712 1.028 1.00 86.94 81 HIS A O 1
ATOM 591 N N . THR A 1 82 ? -19.708 -12.419 2.729 1.00 82.81 82 THR A N 1
ATOM 592 C CA . THR A 1 82 ? -20.207 -13.794 2.826 1.00 82.81 82 THR A CA 1
ATOM 593 C C . THR A 1 82 ? -20.567 -14.139 4.281 1.00 82.81 82 THR A C 1
ATOM 595 O O . THR A 1 82 ? -19.980 -13.575 5.205 1.00 82.81 82 THR A O 1
ATOM 598 N N . PRO A 1 83 ? -21.550 -15.033 4.520 1.00 86.44 83 PRO A N 1
ATOM 599 C CA . PRO A 1 83 ? -22.459 -15.643 3.536 1.00 86.44 83 PRO A CA 1
ATOM 600 C C . PRO A 1 83 ? -23.488 -14.652 2.952 1.00 86.44 83 PRO A C 1
ATOM 602 O O . PRO A 1 83 ? -24.049 -14.895 1.890 1.00 86.44 83 PRO A O 1
ATOM 605 N N . ALA A 1 84 ? -23.701 -13.508 3.603 1.00 86.56 84 ALA A N 1
ATOM 606 C CA . ALA A 1 84 ? -24.496 -12.393 3.095 1.00 86.56 84 ALA A CA 1
ATOM 607 C C . ALA A 1 84 ? -23.810 -11.073 3.456 1.00 86.56 84 ALA A C 1
ATOM 609 O O . ALA A 1 84 ? -23.063 -11.026 4.434 1.00 86.56 84 ALA A O 1
ATOM 610 N N . VAL A 1 85 ? -24.087 -10.003 2.700 1.00 88.12 85 VAL A N 1
ATOM 611 C CA . VAL A 1 85 ? -23.482 -8.694 2.972 1.00 88.12 85 VAL A CA 1
ATOM 612 C C . VAL A 1 85 ? -23.911 -8.160 4.341 1.00 88.12 85 VAL A C 1
ATOM 614 O O . VAL A 1 85 ? -25.106 -8.062 4.634 1.00 88.12 85 VAL A O 1
ATOM 617 N N . ARG A 1 86 ? -22.939 -7.807 5.180 1.00 94.06 86 ARG A N 1
ATOM 618 C CA . ARG A 1 86 ? -23.153 -7.174 6.485 1.00 94.06 86 ARG A CA 1
ATOM 619 C C . ARG A 1 86 ? -22.133 -6.071 6.695 1.00 94.06 86 ARG A C 1
ATOM 621 O O . ARG A 1 86 ? -20.969 -6.225 6.342 1.00 94.06 86 ARG A O 1
ATOM 628 N N . VAL A 1 87 ? -22.575 -4.977 7.302 1.00 94.75 87 VAL A N 1
ATOM 629 C CA . VAL A 1 87 ? -21.692 -3.895 7.749 1.00 94.75 87 VAL A CA 1
ATOM 630 C C . VAL A 1 87 ? -21.588 -3.994 9.261 1.00 94.75 87 VAL A C 1
ATOM 632 O O . VAL A 1 87 ? -22.551 -3.711 9.968 1.00 94.75 87 VAL A O 1
ATOM 635 N N . VAL A 1 88 ? -20.453 -4.453 9.770 1.00 97.25 88 VAL A N 1
ATOM 636 C CA . VAL A 1 88 ? -20.242 -4.595 11.209 1.00 97.25 88 VAL A CA 1
ATOM 637 C C . VAL A 1 88 ? -19.620 -3.318 11.744 1.00 97.25 88 VAL A C 1
ATOM 639 O O . VAL A 1 88 ? -18.594 -2.866 11.243 1.00 97.25 88 VAL A O 1
ATOM 642 N N . VAL A 1 89 ? -20.243 -2.746 12.768 1.00 97.88 89 VAL A N 1
ATOM 643 C CA . VAL A 1 89 ? -19.825 -1.493 13.397 1.00 97.88 89 VAL A CA 1
ATOM 644 C C . VAL A 1 89 ? -19.578 -1.758 14.871 1.00 97.88 89 VAL A C 1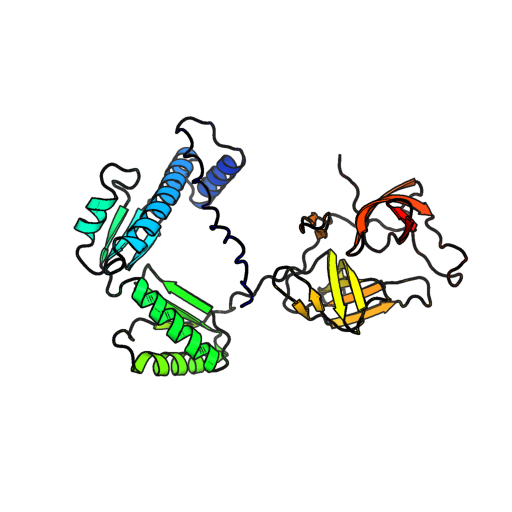
ATOM 646 O O . VAL A 1 89 ? -20.458 -2.277 15.562 1.00 97.88 89 VAL A O 1
ATOM 649 N N . ARG A 1 90 ? -18.381 -1.439 15.356 1.00 97.69 90 ARG A N 1
ATOM 650 C CA . ARG A 1 90 ? -17.991 -1.731 16.731 1.00 97.69 90 ARG A CA 1
ATOM 651 C C . ARG A 1 90 ? -18.018 -0.490 17.597 1.00 97.69 90 ARG A C 1
ATOM 653 O O . ARG A 1 90 ? -17.557 0.567 17.175 1.00 97.69 90 ARG A O 1
ATOM 660 N N . PHE A 1 91 ? -18.494 -0.652 18.824 1.00 98.19 91 PHE A N 1
ATOM 661 C CA . PHE A 1 91 ? -18.413 0.374 19.857 1.00 98.19 91 PHE A CA 1
ATOM 662 C C . PHE A 1 91 ? -18.028 -0.252 21.190 1.00 98.19 91 PHE A C 1
ATOM 664 O O . PHE A 1 91 ? -18.376 -1.403 21.460 1.00 98.19 91 PHE A O 1
ATOM 671 N N . THR A 1 92 ? -17.350 0.514 22.038 1.00 97.00 92 THR A N 1
ATOM 672 C CA . THR A 1 92 ? -17.008 0.075 23.393 1.00 97.00 92 THR A CA 1
ATOM 673 C C . THR A 1 92 ? -18.184 0.131 24.356 1.00 97.00 92 THR A C 1
ATOM 675 O O . THR A 1 92 ? -18.194 -0.584 25.354 1.00 97.00 92 THR A O 1
ATOM 678 N N . ARG A 1 93 ? -19.198 0.956 24.060 1.00 96.50 93 ARG A N 1
ATOM 679 C CA . ARG A 1 93 ? -20.427 1.118 24.850 1.00 96.50 93 ARG A CA 1
ATOM 680 C C . ARG A 1 93 ? -21.605 1.487 23.948 1.00 96.50 93 ARG A C 1
ATOM 682 O O . ARG A 1 93 ? -21.402 2.012 22.856 1.00 96.50 93 ARG A O 1
ATOM 689 N N . ASP A 1 94 ? -22.821 1.179 24.399 1.00 96.00 94 ASP A N 1
ATOM 690 C CA . ASP A 1 94 ? -24.098 1.577 23.777 1.00 96.00 94 ASP A CA 1
ATOM 691 C C . ASP A 1 94 ? -24.217 1.268 22.271 1.00 96.00 94 ASP A C 1
ATOM 693 O O . ASP A 1 94 ? -24.876 1.982 21.514 1.00 96.00 94 ASP A O 1
ATOM 697 N N . ALA A 1 95 ? -23.576 0.183 21.821 1.00 95.81 95 ALA A N 1
ATOM 698 C CA . ALA A 1 95 ? -23.320 -0.086 20.408 1.00 95.81 95 ALA A CA 1
ATOM 699 C C . ALA A 1 95 ? -24.593 -0.106 19.542 1.00 95.81 95 ALA A C 1
ATOM 701 O O . ALA A 1 95 ? -24.634 0.509 18.475 1.00 95.81 95 ALA A O 1
ATOM 702 N N . GLU A 1 96 ? -25.643 -0.793 20.000 1.00 95.69 96 GLU A N 1
ATOM 703 C CA . GLU A 1 96 ? -26.911 -0.891 19.268 1.00 95.69 96 GLU A CA 1
ATOM 704 C C . GLU A 1 96 ? -27.648 0.449 19.210 1.00 95.69 96 GLU A C 1
ATOM 706 O O . GLU A 1 96 ? -28.081 0.866 18.133 1.00 95.69 96 GLU A O 1
ATOM 711 N N . GLN A 1 97 ? -27.749 1.149 20.345 1.00 96.38 97 GLN A N 1
ATOM 712 C CA . GLN A 1 97 ? -28.434 2.438 20.434 1.00 96.38 97 GLN A CA 1
ATOM 713 C C . GLN A 1 97 ? -27.731 3.491 19.574 1.00 96.38 97 GLN A C 1
ATOM 715 O O . GLN A 1 97 ? -28.386 4.211 18.817 1.00 96.38 97 GLN A O 1
ATOM 720 N N . THR A 1 98 ? -26.401 3.562 19.655 1.00 96.19 98 THR A N 1
ATOM 721 C CA . THR A 1 98 ? -25.597 4.483 18.853 1.00 96.19 98 THR A CA 1
ATOM 722 C C . THR A 1 98 ? -25.733 4.173 17.372 1.00 96.19 98 THR A C 1
ATOM 724 O O . THR A 1 98 ? -26.116 5.063 16.614 1.00 96.19 98 THR A O 1
ATOM 727 N N . LEU A 1 99 ? -25.548 2.918 16.949 1.00 96.75 99 LEU A N 1
ATOM 728 C CA . LEU A 1 99 ? -25.690 2.557 15.538 1.00 96.75 99 LEU A CA 1
ATOM 729 C C . LEU A 1 99 ? -27.083 2.900 14.993 1.00 96.75 99 LEU A C 1
ATOM 731 O O . LEU A 1 99 ? -27.192 3.482 13.913 1.00 96.75 99 LEU A O 1
ATOM 735 N N . ALA A 1 100 ? -28.144 2.590 15.743 1.00 95.44 100 ALA A N 1
ATOM 736 C CA . ALA A 1 100 ? -29.521 2.841 15.326 1.00 95.44 100 ALA A CA 1
ATOM 737 C C . ALA A 1 100 ? -29.810 4.328 15.056 1.00 95.44 100 ALA A C 1
ATOM 739 O O . ALA A 1 100 ? -30.643 4.627 14.201 1.00 95.44 100 ALA A O 1
ATOM 740 N N . ARG A 1 101 ? -29.124 5.261 15.735 1.00 94.88 101 ARG A N 1
ATOM 741 C CA . ARG A 1 101 ? -29.233 6.709 15.464 1.00 94.88 101 ARG A CA 1
ATOM 742 C C . ARG A 1 101 ? -28.643 7.099 14.108 1.00 94.88 101 ARG A C 1
ATOM 744 O O . ARG A 1 101 ? -29.155 8.015 13.474 1.00 94.88 101 ARG A O 1
ATOM 751 N N . HIS A 1 102 ? -27.612 6.389 13.648 1.00 93.88 102 HIS A N 1
ATOM 752 C CA . HIS A 1 102 ? -26.854 6.748 12.445 1.00 93.88 102 HIS A CA 1
ATOM 753 C C . HIS A 1 102 ? -27.332 6.061 11.160 1.00 93.88 102 HIS A C 1
ATOM 755 O O . HIS A 1 102 ? -27.072 6.581 10.076 1.00 93.88 102 HIS A O 1
ATOM 761 N N . VAL A 1 103 ? -28.024 4.917 11.250 1.00 94.19 103 VAL A N 1
ATOM 762 C CA . VAL A 1 103 ? -28.417 4.116 10.064 1.00 94.19 103 VAL A CA 1
ATOM 763 C C . VAL A 1 103 ? -29.922 4.057 9.789 1.00 94.19 103 VAL A C 1
ATOM 765 O O . VAL A 1 103 ? -30.341 3.438 8.808 1.00 94.19 103 VAL A O 1
ATOM 768 N N . ARG A 1 104 ? -30.757 4.669 10.637 1.00 89.38 104 ARG A N 1
ATOM 769 C CA . ARG A 1 104 ? -32.223 4.613 10.510 1.00 89.38 104 ARG A CA 1
ATOM 770 C C . ARG A 1 104 ? -32.690 5.180 9.166 1.00 89.38 104 ARG A C 1
ATOM 772 O O . ARG A 1 104 ? -32.317 6.286 8.798 1.00 89.38 104 ARG A O 1
ATOM 779 N N . GLY A 1 105 ? -33.531 4.421 8.458 1.00 84.06 105 GLY A N 1
ATOM 780 C CA . GLY A 1 105 ? -34.157 4.848 7.198 1.00 84.06 105 GLY A CA 1
ATOM 781 C C . GLY A 1 105 ? -33.220 4.932 5.985 1.00 84.06 105 GLY A C 1
ATOM 782 O O . GLY A 1 105 ? -33.666 5.344 4.921 1.00 84.06 105 GLY A O 1
ATOM 783 N N . GLY A 1 106 ? -31.943 4.554 6.122 1.00 88.06 106 GLY A N 1
ATOM 784 C CA . GLY A 1 106 ? -30.960 4.595 5.035 1.00 88.06 106 GLY A CA 1
ATOM 785 C C . GLY A 1 106 ? -30.693 3.237 4.380 1.00 88.06 106 GLY A C 1
ATOM 786 O O . GLY A 1 106 ? -31.192 2.204 4.814 1.00 88.06 106 GLY A O 1
ATOM 787 N N . VAL A 1 107 ? -29.809 3.225 3.377 1.00 89.19 107 VAL A N 1
ATOM 788 C CA . VAL A 1 107 ? -29.360 2.011 2.652 1.00 89.19 107 VAL A CA 1
ATOM 789 C C . VAL A 1 107 ? -28.736 0.958 3.580 1.00 89.19 107 VAL A C 1
ATOM 791 O O . VAL A 1 107 ? -28.763 -0.237 3.291 1.00 89.19 107 VAL A O 1
ATOM 794 N N . LEU A 1 108 ? -28.185 1.395 4.715 1.00 93.94 108 LEU A N 1
ATOM 795 C CA . LEU A 1 108 ? -27.586 0.519 5.721 1.00 93.94 108 LEU A CA 1
ATOM 796 C C . LEU A 1 108 ? -28.607 -0.067 6.710 1.00 93.94 108 LEU A C 1
ATOM 798 O O . LEU A 1 108 ? -28.264 -0.982 7.469 1.00 93.94 108 LEU A O 1
ATOM 802 N N . ALA A 1 109 ? -29.853 0.419 6.699 1.00 91.56 109 ALA A N 1
ATOM 803 C CA . ALA A 1 109 ? -30.924 -0.126 7.519 1.00 91.56 109 ALA A CA 1
ATOM 804 C C . ALA A 1 109 ? -31.139 -1.603 7.156 1.00 91.56 109 ALA A C 1
ATOM 806 O O . ALA A 1 109 ? -31.347 -1.962 6.001 1.00 91.56 109 ALA A O 1
ATOM 807 N N . GLY A 1 110 ? -31.029 -2.488 8.146 1.00 92.19 110 GLY A N 1
ATOM 808 C CA . GLY A 1 110 ? -31.192 -3.931 7.948 1.00 92.19 110 GLY A CA 1
ATOM 809 C C . GLY A 1 110 ? -29.921 -4.696 7.558 1.00 92.19 110 GLY A C 1
ATOM 810 O O . GLY A 1 110 ? -29.887 -5.907 7.780 1.00 92.19 110 GLY A O 1
ATOM 811 N N . VAL A 1 111 ? -28.836 -4.040 7.122 1.00 95.62 111 VAL A N 1
ATOM 812 C CA . VAL A 1 111 ? -27.532 -4.697 6.840 1.00 95.62 111 VAL A CA 1
ATOM 813 C C . VAL A 1 111 ? -26.425 -4.329 7.829 1.00 95.62 111 VAL A C 1
ATOM 815 O O . VAL A 1 111 ? -25.496 -5.116 8.017 1.00 95.62 111 VAL A O 1
ATOM 818 N N . ALA A 1 112 ? -26.532 -3.180 8.502 1.00 96.81 112 ALA A N 1
ATOM 819 C CA . ALA A 1 112 ? -25.603 -2.805 9.560 1.00 96.81 112 ALA A CA 1
ATOM 820 C C . ALA A 1 112 ? -25.883 -3.581 10.858 1.00 96.81 112 ALA A C 1
ATOM 822 O O . ALA A 1 112 ? -27.040 -3.803 11.224 1.00 96.81 112 ALA A O 1
ATOM 823 N N . ARG A 1 113 ? -24.833 -4.021 11.552 1.00 97.25 113 ARG A N 1
ATOM 824 C CA . ARG A 1 113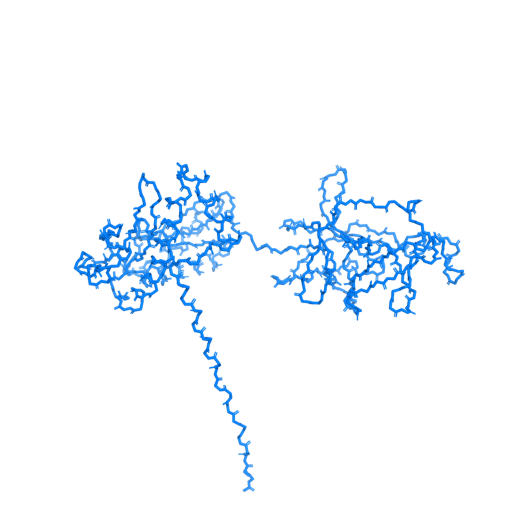 ? -24.906 -4.743 12.828 1.00 97.25 113 ARG A CA 1
ATOM 825 C C . ARG A 1 113 ? -23.906 -4.152 13.808 1.00 97.25 113 ARG A C 1
ATOM 827 O O . ARG A 1 113 ? -22.729 -4.018 13.483 1.00 97.25 113 ARG A O 1
ATOM 834 N N . ALA A 1 114 ? -24.382 -3.827 15.003 1.00 97.12 114 ALA A N 1
ATOM 835 C CA . ALA A 1 114 ? -23.527 -3.372 16.082 1.00 97.12 114 ALA A CA 1
ATOM 836 C C . ALA A 1 114 ? -22.827 -4.570 16.739 1.00 97.12 114 ALA A C 1
ATOM 838 O O . ALA A 1 114 ? -23.404 -5.654 16.855 1.00 97.12 114 ALA A O 1
ATOM 839 N N . ARG A 1 115 ? -21.585 -4.378 17.177 1.00 97.00 115 ARG A N 1
ATOM 840 C CA . ARG A 1 115 ? -20.837 -5.341 17.991 1.00 97.00 115 ARG A CA 1
ATOM 841 C C . ARG A 1 115 ? -20.107 -4.615 19.112 1.00 97.00 115 ARG A C 1
ATOM 843 O O . ARG A 1 115 ? -19.632 -3.498 18.922 1.00 97.00 115 ARG A O 1
ATOM 850 N N . ALA A 1 116 ? -19.989 -5.273 20.258 1.00 96.12 116 ALA A N 1
ATOM 851 C CA . ALA A 1 116 ? -19.140 -4.784 21.329 1.00 96.12 116 ALA A CA 1
ATOM 852 C C . ALA A 1 116 ? -17.657 -4.867 20.925 1.00 96.12 116 ALA A C 1
ATOM 854 O O . ALA A 1 116 ? -17.229 -5.731 20.148 1.00 96.12 116 ALA A O 1
ATOM 855 N N . ALA A 1 117 ? -16.883 -3.939 21.452 1.00 94.81 117 ALA A N 1
ATOM 856 C CA . ALA A 1 117 ? -15.433 -3.916 21.438 1.00 94.81 117 ALA A CA 1
ATOM 857 C C . ALA A 1 117 ? -14.961 -3.491 22.821 1.00 94.81 117 ALA A C 1
ATOM 859 O O . ALA A 1 117 ? -15.734 -2.954 23.606 1.00 94.81 117 ALA A O 1
ATOM 860 N N . ASP A 1 118 ? -13.687 -3.687 23.094 1.00 92.38 118 ASP A N 1
ATOM 861 C CA . ASP A 1 118 ? -13.130 -3.327 24.389 1.00 92.38 118 ASP A CA 1
ATOM 862 C C . ASP A 1 118 ? -12.349 -2.012 24.299 1.00 92.38 118 ASP A C 1
ATOM 864 O O . ASP A 1 118 ? -12.376 -1.205 25.225 1.00 92.38 118 ASP A O 1
ATOM 868 N N . THR A 1 119 ? -11.698 -1.768 23.157 1.00 92.38 119 THR A N 1
ATOM 869 C CA . THR A 1 119 ? -10.838 -0.602 22.936 1.00 92.38 119 THR A CA 1
ATOM 870 C C . THR A 1 119 ? -11.344 0.239 21.761 1.00 92.38 119 THR A C 1
ATOM 872 O O . THR A 1 119 ? -11.628 -0.315 20.690 1.00 92.38 119 THR A O 1
ATOM 875 N N . PRO A 1 120 ? -11.467 1.573 21.920 1.00 94.56 120 PRO A N 1
ATOM 876 C CA . PRO A 1 120 ? -11.876 2.455 20.834 1.00 94.56 120 PRO A CA 1
ATOM 877 C C . PRO A 1 120 ? -10.776 2.565 19.770 1.00 94.56 120 PRO A C 1
ATOM 879 O O . PRO A 1 120 ? -9.586 2.402 20.042 1.00 94.56 120 PRO A O 1
ATOM 882 N N . LEU A 1 121 ? -11.169 2.884 18.538 1.00 92.75 121 LEU A N 1
ATOM 883 C CA . LEU A 1 121 ? -10.281 2.918 17.377 1.00 92.75 121 LEU A CA 1
ATOM 884 C C . LEU A 1 121 ? -9.144 3.926 17.562 1.00 92.75 121 LEU A C 1
ATOM 886 O O . LEU A 1 121 ? -7.997 3.608 17.266 1.00 92.75 121 LEU A O 1
ATOM 890 N N . ALA A 1 122 ? -9.447 5.112 18.094 1.00 88.38 122 ALA A N 1
ATOM 891 C CA . ALA A 1 122 ? -8.447 6.150 18.346 1.00 88.38 122 ALA A CA 1
ATOM 892 C C . ALA A 1 122 ? -7.315 5.654 19.261 1.00 88.38 122 ALA A C 1
ATOM 894 O O . ALA A 1 122 ? -6.148 5.993 19.065 1.00 88.38 122 ALA A O 1
ATOM 895 N N . GLN A 1 123 ? -7.654 4.803 20.228 1.00 90.31 123 GLN A N 1
ATOM 896 C CA . GLN A 1 123 ? -6.682 4.222 21.137 1.00 90.31 123 GLN A CA 1
ATOM 897 C C . GLN A 1 123 ? -5.861 3.116 20.456 1.00 90.31 123 GLN A C 1
ATOM 899 O O . GLN A 1 123 ? -4.639 3.126 20.574 1.00 90.31 123 GLN A O 1
ATOM 904 N N . LEU A 1 124 ? -6.488 2.239 19.660 1.00 89.62 124 LEU A N 1
ATOM 905 C CA . LEU A 1 124 ? -5.760 1.248 18.852 1.00 89.62 124 LEU A CA 1
ATOM 906 C C . LEU A 1 124 ? -4.781 1.909 17.866 1.00 89.62 124 LEU A C 1
ATOM 908 O O . LEU A 1 124 ? -3.679 1.409 17.666 1.00 89.62 124 LEU A O 1
ATOM 912 N N . VAL A 1 125 ? -5.146 3.052 17.276 1.00 88.88 125 VAL A N 1
ATOM 913 C CA . VAL A 1 125 ? -4.252 3.841 16.407 1.00 88.88 125 VAL A CA 1
ATOM 914 C C . VAL A 1 125 ? -3.042 4.366 17.185 1.00 88.88 125 VAL A C 1
ATOM 916 O O . VAL A 1 125 ? -1.910 4.280 16.703 1.00 88.88 125 VAL A O 1
ATOM 919 N N . ALA A 1 126 ? -3.251 4.880 18.400 1.00 86.75 126 ALA A N 1
ATOM 920 C CA . ALA A 1 126 ? -2.155 5.340 19.250 1.00 86.75 126 ALA A CA 1
ATOM 921 C C . ALA A 1 126 ? -1.221 4.183 19.655 1.00 86.75 126 ALA A C 1
ATOM 923 O O . ALA A 1 126 ? 0.001 4.316 19.579 1.00 86.75 126 ALA A O 1
ATOM 924 N N . GLU A 1 127 ? -1.786 3.032 20.023 1.00 87.19 127 GLU A N 1
ATOM 925 C CA . GLU A 1 127 ? -1.033 1.820 20.366 1.00 87.19 127 GLU A CA 1
ATOM 926 C C . GLU A 1 127 ? -0.235 1.283 19.177 1.00 87.19 127 GLU A C 1
ATOM 928 O O . GLU A 1 127 ? 0.944 0.9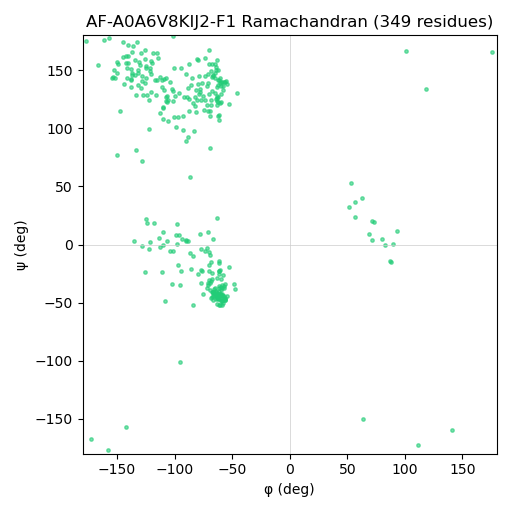59 19.327 1.00 87.19 127 GLU A O 1
ATOM 933 N N . GLN A 1 128 ? -0.841 1.252 17.987 1.00 89.44 128 GLN A N 1
ATOM 934 C CA . GLN A 1 128 ? -0.165 0.859 16.756 1.00 89.44 128 GLN A CA 1
ATOM 935 C C . GLN A 1 128 ? 1.064 1.725 16.504 1.00 89.44 128 GLN A C 1
ATOM 937 O O . GLN A 1 128 ? 2.133 1.188 16.218 1.00 89.44 128 GLN A O 1
ATOM 942 N N . LYS A 1 129 ? 0.937 3.049 16.642 1.00 85.69 129 LYS A N 1
ATOM 943 C CA . LYS A 1 129 ? 2.062 3.972 16.465 1.00 85.69 129 LYS A CA 1
ATOM 944 C C . LYS A 1 129 ? 3.202 3.652 17.435 1.00 85.69 129 LYS A C 1
ATOM 946 O O . LYS A 1 129 ? 4.341 3.519 16.996 1.00 85.69 129 LYS A O 1
ATOM 951 N N . VAL A 1 130 ? 2.898 3.485 18.723 1.00 88.69 130 VAL A N 1
ATOM 952 C CA . VAL A 1 130 ? 3.901 3.184 19.760 1.00 88.69 130 VAL A CA 1
ATOM 953 C C . VAL A 1 130 ? 4.598 1.847 19.497 1.00 88.69 130 VAL A C 1
ATOM 955 O O . VAL A 1 130 ? 5.826 1.775 19.536 1.00 88.69 130 VAL A O 1
ATOM 958 N N . ALA A 1 131 ? 3.836 0.795 19.195 1.00 90.69 131 ALA A N 1
ATOM 959 C CA . ALA A 1 131 ? 4.381 -0.532 18.924 1.00 90.69 131 ALA A CA 1
ATOM 960 C C . ALA A 1 131 ? 5.215 -0.570 17.632 1.00 90.69 131 ALA A C 1
ATOM 962 O O . ALA A 1 131 ? 6.290 -1.166 17.594 1.00 90.69 131 ALA A O 1
ATOM 963 N N . TYR A 1 132 ? 4.755 0.106 16.579 1.00 88.06 132 TYR A N 1
ATOM 964 C CA . TYR A 1 132 ? 5.494 0.229 15.327 1.00 88.06 132 TYR A CA 1
ATOM 965 C C . TYR A 1 132 ? 6.821 0.979 15.525 1.00 88.06 132 TYR A C 1
ATOM 967 O O . TYR A 1 132 ? 7.873 0.535 15.060 1.00 88.06 132 TYR A O 1
ATOM 975 N N . GLU A 1 133 ? 6.796 2.106 16.243 1.00 87.00 133 GLU A N 1
ATOM 976 C CA . GLU A 1 133 ? 7.990 2.908 16.525 1.00 87.00 133 GLU A CA 1
ATOM 977 C C . GLU A 1 133 ? 8.999 2.162 17.406 1.00 87.00 133 GLU A C 1
ATOM 979 O O . GLU A 1 133 ? 10.201 2.260 17.152 1.00 87.00 133 GLU A O 1
ATOM 984 N N . SER A 1 134 ? 8.546 1.368 18.383 1.00 91.62 134 SER A N 1
ATOM 985 C CA . SER A 1 134 ? 9.451 0.599 19.245 1.00 91.62 134 SER A CA 1
ATOM 986 C C . SER A 1 134 ? 10.201 -0.493 18.481 1.00 91.62 134 SER A C 1
ATOM 988 O O . SER A 1 134 ? 11.410 -0.655 18.653 1.00 91.62 134 SER A O 1
ATOM 990 N N . VAL A 1 135 ? 9.519 -1.196 17.576 1.00 92.62 135 VAL A N 1
ATOM 991 C CA . VAL A 1 135 ? 10.123 -2.239 16.734 1.00 92.62 135 VAL A CA 1
ATOM 992 C C . VAL A 1 135 ? 11.120 -1.623 15.751 1.00 92.62 135 VAL A C 1
ATOM 994 O O . VAL A 1 135 ? 12.229 -2.136 15.591 1.00 92.62 135 VAL A O 1
ATOM 997 N N . ARG A 1 136 ? 10.782 -0.468 15.160 1.00 87.38 136 ARG A N 1
ATOM 998 C CA . ARG A 1 136 ? 11.721 0.293 14.324 1.00 87.38 136 ARG A CA 1
ATOM 999 C C . ARG A 1 136 ? 12.956 0.749 15.095 1.00 87.38 136 ARG A C 1
ATOM 1001 O O . ARG A 1 136 ? 14.061 0.643 14.570 1.00 87.38 136 ARG A O 1
ATOM 1008 N N . ALA A 1 137 ? 12.785 1.250 16.318 1.00 87.62 137 ALA A N 1
ATOM 1009 C CA . ALA A 1 137 ? 13.895 1.675 17.170 1.00 87.62 137 ALA A CA 1
ATOM 1010 C C . ALA A 1 137 ? 14.819 0.503 17.546 1.00 87.62 137 ALA A C 1
ATOM 1012 O O . ALA A 1 137 ? 16.021 0.694 17.702 1.00 87.62 137 ALA A O 1
ATOM 1013 N N . ALA A 1 138 ? 14.279 -0.717 17.604 1.00 91.75 138 ALA A N 1
ATOM 1014 C CA . ALA A 1 138 ? 15.043 -1.952 17.769 1.00 91.75 138 ALA A CA 1
ATOM 1015 C C . ALA A 1 138 ? 15.738 -2.443 16.477 1.00 91.75 138 ALA A C 1
ATOM 1017 O O . ALA A 1 138 ? 16.256 -3.560 16.447 1.00 91.75 138 ALA A O 1
ATOM 1018 N N . GLY A 1 139 ? 15.744 -1.642 15.404 1.00 87.31 139 GLY A N 1
ATOM 1019 C CA . GLY A 1 139 ? 16.419 -1.962 14.143 1.00 87.31 139 GLY A CA 1
ATOM 1020 C C . GLY A 1 139 ? 15.719 -3.035 13.307 1.00 87.31 139 GLY A C 1
ATOM 1021 O O . GLY A 1 139 ? 16.347 -3.643 12.446 1.00 87.31 139 GLY A O 1
ATOM 1022 N N . THR A 1 140 ? 14.435 -3.294 13.559 1.00 90.12 140 THR A N 1
ATOM 1023 C CA . THR A 1 140 ? 13.664 -4.341 12.880 1.00 90.12 140 THR A CA 1
ATOM 1024 C C . THR A 1 140 ? 12.788 -3.764 11.764 1.00 90.12 140 THR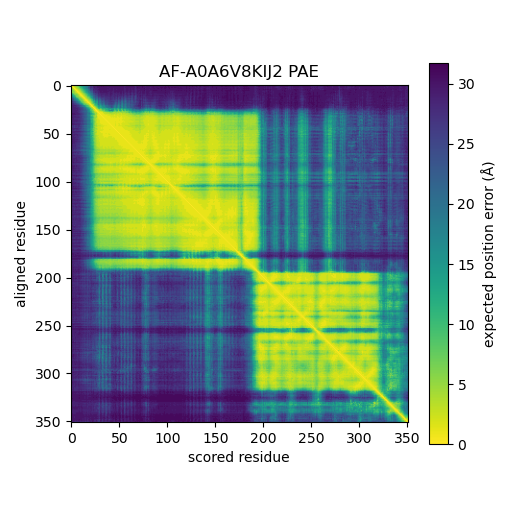 A C 1
ATOM 1026 O O . THR A 1 140 ? 12.002 -2.849 12.031 1.00 90.12 140 THR A O 1
ATOM 1029 N N . PRO A 1 141 ? 12.860 -4.298 10.528 1.00 85.06 141 PRO A N 1
ATOM 1030 C CA . PRO A 1 141 ? 11.856 -4.046 9.499 1.00 85.06 141 PRO A CA 1
ATOM 1031 C C . PRO A 1 141 ? 10.465 -4.467 9.979 1.00 85.06 141 PRO A C 1
ATOM 1033 O O . PRO A 1 141 ? 10.291 -5.557 10.517 1.00 85.06 141 PRO A O 1
ATOM 1036 N N . VAL A 1 142 ? 9.466 -3.610 9.786 1.00 88.56 142 VAL A N 1
ATOM 1037 C CA . VAL A 1 142 ? 8.144 -3.816 10.381 1.00 88.56 142 VAL A CA 1
ATOM 1038 C C . VAL A 1 142 ? 7.041 -3.217 9.520 1.00 88.56 142 VAL A C 1
ATOM 1040 O O . VAL A 1 142 ? 7.231 -2.199 8.857 1.00 88.56 142 VAL A O 1
ATOM 1043 N N . SER A 1 143 ? 5.875 -3.852 9.552 1.00 87.75 143 SER A N 1
ATOM 1044 C CA . SER A 1 143 ? 4.604 -3.294 9.096 1.00 87.75 143 SER A CA 1
ATOM 1045 C C . SER A 1 143 ? 3.581 -3.400 10.227 1.00 87.75 143 SER A C 1
ATOM 1047 O O . SER A 1 143 ? 3.814 -4.086 11.221 1.00 87.75 143 SER A O 1
ATOM 1049 N N . GLY A 1 144 ? 2.449 -2.719 10.107 1.00 86.62 144 GLY A N 1
ATOM 1050 C CA . GLY A 1 144 ? 1.407 -2.792 11.120 1.00 86.62 144 GLY A CA 1
ATOM 1051 C C . GLY A 1 144 ? 0.028 -2.539 10.545 1.00 86.62 144 GLY A C 1
ATOM 1052 O O . GLY A 1 144 ? -0.135 -1.779 9.592 1.00 86.62 144 GLY A O 1
ATOM 1053 N N . SER A 1 145 ? -0.975 -3.154 11.159 1.00 86.00 145 SER A N 1
ATOM 1054 C CA . SER A 1 145 ? -2.387 -2.901 10.875 1.00 86.00 145 SER A CA 1
ATOM 1055 C C . SER A 1 145 ? -3.208 -2.897 12.168 1.00 86.00 145 SER A C 1
ATOM 1057 O O . SER A 1 145 ? -2.709 -3.214 13.250 1.00 86.00 145 SER A O 1
ATOM 1059 N N . ILE A 1 146 ? -4.475 -2.506 12.051 1.00 90.38 146 ILE A N 1
ATOM 1060 C CA . ILE A 1 146 ? -5.467 -2.700 13.103 1.00 90.38 146 ILE A CA 1
ATOM 1061 C C . ILE A 1 146 ? -6.448 -3.751 12.600 1.00 90.38 146 ILE A C 1
ATOM 1063 O O . ILE A 1 146 ? -7.158 -3.539 11.613 1.00 90.38 146 ILE A O 1
ATOM 1067 N N . ASN A 1 147 ? -6.527 -4.873 13.306 1.00 92.19 147 ASN A N 1
ATOM 1068 C CA . ASN A 1 147 ? -7.518 -5.896 13.044 1.00 92.19 147 ASN A CA 1
ATOM 1069 C C . ASN A 1 147 ? -8.833 -5.511 13.734 1.00 92.19 147 ASN A C 1
ATOM 1071 O O . ASN A 1 147 ? -9.050 -5.749 14.924 1.00 92.19 147 ASN A O 1
ATOM 1075 N N . LEU A 1 148 ? -9.745 -4.920 12.961 1.00 89.88 148 LEU A N 1
ATOM 1076 C CA . LEU A 1 148 ? -11.065 -4.508 13.447 1.00 89.88 148 LEU A CA 1
ATOM 1077 C C . LEU A 1 148 ? -11.968 -5.695 13.826 1.00 89.88 148 LEU A C 1
ATOM 1079 O O . LEU A 1 148 ? -12.873 -5.539 14.651 1.00 89.88 148 LEU A O 1
ATOM 1083 N N . ARG A 1 149 ? -11.739 -6.885 13.253 1.00 91.50 149 ARG A N 1
ATOM 1084 C CA . ARG A 1 149 ? -12.529 -8.098 13.540 1.00 91.50 149 ARG A CA 1
ATOM 1085 C C . ARG A 1 149 ? -12.250 -8.639 14.931 1.00 91.50 149 ARG A C 1
ATOM 1087 O O . ARG A 1 149 ? -13.185 -9.058 15.608 1.00 91.50 149 ARG A O 1
ATOM 1094 N N . ASP A 1 150 ? -11.018 -8.485 15.391 1.00 91.75 150 ASP A N 1
ATOM 1095 C CA . ASP A 1 150 ? -10.592 -8.944 16.710 1.00 91.75 150 ASP A CA 1
ATOM 1096 C C . ASP A 1 150 ? -10.316 -7.797 17.697 1.00 91.75 150 ASP A C 1
ATOM 1098 O O . ASP A 1 150 ? -10.014 -8.043 18.858 1.00 91.75 150 ASP A O 1
ATOM 1102 N N . ASN A 1 151 ? -10.483 -6.542 17.259 1.00 93.38 151 ASN A N 1
ATOM 1103 C CA . ASN A 1 151 ? -10.271 -5.332 18.061 1.00 93.38 151 ASN A CA 1
ATOM 1104 C C . ASN A 1 151 ? -8.875 -5.304 18.708 1.00 93.38 151 ASN A C 1
ATOM 1106 O O . ASN A 1 151 ? -8.746 -5.134 19.920 1.00 93.38 151 ASN A O 1
ATOM 1110 N N . ARG A 1 152 ? -7.838 -5.486 17.881 1.00 93.62 152 ARG A N 1
ATOM 1111 C CA . ARG A 1 152 ? -6.428 -5.479 18.292 1.00 93.62 152 ARG A CA 1
ATOM 1112 C C . ARG A 1 152 ? -5.517 -4.862 17.229 1.00 93.62 152 ARG A C 1
ATOM 1114 O O . ARG A 1 152 ? -5.889 -4.768 16.059 1.00 93.62 152 ARG A O 1
ATOM 1121 N N . VAL A 1 153 ? -4.321 -4.469 17.637 1.00 92.69 153 VAL A N 1
ATOM 1122 C CA . VAL A 1 153 ? -3.208 -4.079 16.770 1.00 92.69 153 VAL A CA 1
ATOM 1123 C C . VAL A 1 153 ? -2.429 -5.327 16.367 1.00 92.69 153 VAL A C 1
ATOM 1125 O O . VAL A 1 153 ? -2.131 -6.175 17.205 1.00 92.69 153 VAL A O 1
ATOM 1128 N N . GLU A 1 154 ? -2.053 -5.414 15.096 1.00 94.38 154 GLU A N 1
ATOM 1129 C CA . GLU A 1 154 ? -1.136 -6.437 14.595 1.00 94.38 154 GLU A CA 1
ATOM 1130 C C . GLU A 1 154 ? 0.136 -5.771 14.072 1.00 94.38 154 GLU A C 1
ATOM 1132 O O . GLU A 1 154 ? 0.086 -4.839 13.265 1.00 94.38 154 GLU A O 1
ATOM 1137 N N . ILE A 1 155 ? 1.281 -6.257 14.540 1.00 94.50 155 ILE A N 1
ATOM 1138 C CA . ILE A 1 155 ? 2.612 -5.853 14.103 1.00 94.50 155 ILE A CA 1
ATOM 1139 C C . ILE A 1 155 ? 3.218 -7.010 13.321 1.00 94.50 155 ILE A C 1
ATOM 1141 O O . ILE A 1 155 ? 3.439 -8.086 13.870 1.00 94.50 155 ILE A O 1
ATOM 1145 N N . TYR A 1 156 ? 3.501 -6.784 12.043 1.00 92.31 156 TYR A N 1
ATOM 1146 C CA . TYR A 1 156 ? 4.041 -7.804 11.154 1.00 92.31 156 TYR A CA 1
ATOM 1147 C C . TYR A 1 156 ? 5.558 -7.698 11.069 1.00 92.31 156 TYR A C 1
ATOM 1149 O O . TYR A 1 156 ? 6.094 -6.618 10.800 1.00 92.31 156 TYR A O 1
ATOM 1157 N N . VAL A 1 157 ? 6.238 -8.828 11.250 1.00 93.44 157 VAL A N 1
ATOM 1158 C CA . VAL A 1 157 ? 7.697 -8.972 11.125 1.00 93.44 157 VAL A CA 1
ATOM 1159 C C . VAL A 1 157 ? 8.052 -10.316 10.495 1.00 93.44 157 VAL A C 1
ATOM 1161 O O . VAL A 1 157 ? 7.232 -11.236 10.468 1.00 93.44 157 VAL A O 1
ATOM 1164 N N . LYS A 1 158 ? 9.282 -10.448 9.994 1.00 92.69 158 LYS A N 1
ATOM 1165 C CA . LYS A 1 158 ? 9.799 -11.739 9.526 1.00 92.69 158 LYS A CA 1
ATOM 1166 C C . LYS A 1 158 ? 10.122 -12.665 10.700 1.00 92.69 158 LYS A C 1
ATOM 1168 O O . LYS A 1 158 ? 10.255 -12.218 11.842 1.00 92.69 158 LYS A O 1
ATOM 1173 N N . ALA A 1 159 ? 10.217 -13.965 10.428 1.00 95.25 159 ALA A N 1
ATOM 1174 C CA . ALA A 1 159 ? 10.392 -14.990 11.457 1.00 95.25 159 ALA A CA 1
ATOM 1175 C C . ALA A 1 159 ? 11.662 -14.763 12.293 1.00 95.25 159 ALA A C 1
ATOM 1177 O O . ALA A 1 159 ? 11.617 -14.841 13.519 1.00 95.25 159 ALA A O 1
ATOM 1178 N N . GLU A 1 160 ? 12.764 -14.403 11.637 1.00 95.19 160 GLU A N 1
ATOM 1179 C CA . GLU A 1 160 ? 14.061 -14.102 12.247 1.00 95.19 160 GLU A CA 1
ATOM 1180 C C . GLU A 1 160 ? 14.028 -12.917 13.227 1.00 95.19 160 GLU A C 1
ATOM 1182 O O . GLU A 1 160 ? 14.857 -12.833 14.133 1.00 95.19 160 GLU A O 1
ATOM 1187 N N . ASP A 1 161 ? 13.043 -12.028 13.090 1.00 96.19 161 ASP A N 1
ATOM 1188 C CA . ASP A 1 161 ? 12.930 -10.798 13.870 1.00 96.19 161 ASP A CA 1
ATOM 1189 C C . ASP A 1 161 ? 11.856 -10.862 14.969 1.00 96.19 161 ASP A C 1
ATOM 1191 O O . ASP A 1 161 ? 11.747 -9.938 15.784 1.00 96.19 161 ASP A O 1
ATOM 1195 N N . HIS A 1 162 ? 11.077 -11.950 15.029 1.00 96.56 162 HIS A N 1
ATOM 1196 C CA . HIS A 1 162 ? 9.909 -12.084 15.909 1.00 96.56 162 HIS A CA 1
ATOM 1197 C C . HIS A 1 162 ? 10.236 -11.860 17.389 1.00 96.56 162 HIS A C 1
ATOM 1199 O O . HIS A 1 162 ? 9.577 -11.060 18.059 1.00 96.56 162 HIS A O 1
ATOM 1205 N N . ALA A 1 163 ? 11.299 -12.490 17.896 1.00 97.12 163 ALA A N 1
ATOM 1206 C CA . ALA A 1 163 ? 11.699 -12.357 19.297 1.00 97.12 163 ALA A CA 1
ATOM 1207 C C . ALA A 1 163 ? 12.125 -10.919 19.645 1.00 97.12 163 ALA A C 1
ATOM 1209 O O . ALA A 1 163 ? 11.739 -10.384 20.689 1.00 97.12 163 ALA A O 1
ATOM 1210 N N . ARG A 1 164 ? 12.876 -10.261 18.749 1.00 96.38 164 ARG A N 1
ATOM 1211 C CA . ARG A 1 164 ? 13.333 -8.873 18.929 1.00 96.38 164 ARG A CA 1
ATOM 1212 C C . ARG A 1 164 ? 12.152 -7.903 18.924 1.00 96.38 164 ARG A C 1
ATOM 1214 O O . ARG A 1 164 ? 12.061 -7.043 19.799 1.00 96.38 164 ARG A O 1
ATOM 1221 N N . ALA A 1 165 ? 11.225 -8.082 17.985 1.00 95.81 165 ALA A N 1
ATOM 1222 C CA . ALA A 1 165 ? 10.001 -7.297 17.896 1.00 95.81 165 ALA A CA 1
ATOM 1223 C C . ALA A 1 165 ? 9.109 -7.478 19.132 1.00 95.81 165 ALA A C 1
ATOM 1225 O O . ALA A 1 165 ? 8.683 -6.492 19.725 1.00 95.81 165 ALA A O 1
ATOM 1226 N N . THR A 1 166 ? 8.901 -8.718 19.581 1.00 95.50 166 THR A N 1
ATOM 1227 C CA . THR A 1 166 ? 8.122 -9.032 20.790 1.00 95.50 166 THR A CA 1
ATOM 1228 C C . THR A 1 166 ? 8.712 -8.365 22.031 1.00 95.50 166 THR A C 1
ATOM 1230 O O . THR A 1 166 ? 7.982 -7.754 22.813 1.00 95.50 166 THR A O 1
ATOM 1233 N N . GLY A 1 167 ? 10.039 -8.402 22.192 1.00 94.44 167 GLY A N 1
ATOM 1234 C CA . GLY A 1 167 ? 10.723 -7.705 23.282 1.00 94.44 167 GLY A CA 1
ATOM 1235 C C . GLY A 1 167 ? 10.531 -6.185 23.234 1.00 94.44 167 GLY A C 1
ATOM 1236 O O . GLY A 1 167 ? 10.241 -5.570 24.263 1.00 94.44 167 GLY A O 1
ATOM 1237 N N . ALA A 1 168 ? 10.639 -5.586 22.043 1.00 93.69 168 ALA A N 1
ATOM 1238 C CA . ALA A 1 168 ? 10.471 -4.147 21.837 1.00 93.69 168 ALA A CA 1
ATOM 1239 C C . ALA A 1 168 ? 9.027 -3.678 22.080 1.00 93.69 168 ALA A C 1
ATOM 1241 O O . ALA A 1 168 ? 8.807 -2.685 22.778 1.00 93.69 168 ALA A O 1
ATOM 1242 N N . VAL A 1 169 ? 8.038 -4.411 21.559 1.00 93.12 169 VAL A N 1
ATOM 1243 C CA . VAL A 1 169 ? 6.614 -4.149 21.813 1.00 93.12 169 VAL A CA 1
ATOM 1244 C C . VAL A 1 169 ? 6.323 -4.280 23.300 1.00 93.12 169 VAL A C 1
ATOM 1246 O O . VAL A 1 169 ? 5.826 -3.330 23.897 1.00 93.12 169 VAL A O 1
ATOM 1249 N N . GLY A 1 170 ? 6.708 -5.395 23.927 1.00 90.69 170 GLY A N 1
ATOM 1250 C CA . GLY A 1 170 ? 6.481 -5.611 25.354 1.00 90.69 170 GLY A CA 1
ATOM 1251 C C . GLY A 1 170 ? 7.129 -4.535 26.230 1.00 90.69 170 GLY A C 1
ATOM 1252 O O . GLY A 1 170 ? 6.560 -4.144 27.244 1.00 90.69 170 GLY A O 1
ATOM 1253 N N . ALA A 1 171 ? 8.299 -4.012 25.852 1.00 88.44 171 ALA A N 1
ATOM 1254 C CA . ALA A 1 171 ? 8.926 -2.899 26.563 1.00 88.44 171 ALA A CA 1
ATOM 1255 C C . ALA A 1 171 ? 8.145 -1.591 26.447 1.00 88.44 171 ALA A C 1
ATOM 1257 O O . ALA A 1 171 ? 7.951 -0.916 27.457 1.00 88.44 171 ALA A O 1
ATOM 1258 N N . ALA A 1 172 ? 7.671 -1.266 25.247 1.00 85.25 172 ALA A N 1
ATOM 1259 C CA . ALA A 1 172 ? 6.925 -0.042 24.996 1.00 85.25 172 ALA A CA 1
ATOM 1260 C C . ALA A 1 172 ? 5.523 -0.070 25.621 1.00 85.25 172 ALA A C 1
ATOM 1262 O O . ALA A 1 172 ? 5.033 0.949 26.103 1.00 85.25 172 ALA A O 1
ATOM 1263 N N . THR A 1 173 ? 4.881 -1.238 25.652 1.00 78.25 173 THR A N 1
ATOM 1264 C CA . THR A 1 173 ? 3.516 -1.366 26.159 1.00 78.25 173 THR A CA 1
ATOM 1265 C C . THR A 1 173 ? 3.466 -1.566 27.674 1.00 78.25 173 THR A C 1
ATOM 1267 O O . THR A 1 173 ? 2.477 -1.189 28.283 1.00 78.25 173 THR A O 1
ATOM 1270 N N . ARG A 1 174 ? 4.523 -2.014 28.366 1.00 73.69 174 ARG A N 1
ATOM 1271 C CA . ARG A 1 174 ? 4.530 -2.094 29.851 1.00 73.69 174 ARG A CA 1
ATOM 1272 C C . ARG A 1 174 ? 4.148 -0.790 30.577 1.00 73.69 174 ARG A C 1
ATOM 1274 O O . ARG A 1 174 ? 3.768 -0.844 31.740 1.00 73.69 174 ARG A O 1
ATOM 1281 N N . MET A 1 175 ? 4.238 0.358 29.904 1.00 60.50 175 MET A N 1
ATOM 1282 C CA . MET A 1 175 ? 3.872 1.676 30.435 1.00 60.50 175 MET A CA 1
ATOM 1283 C C . MET A 1 175 ? 2.465 2.160 30.032 1.00 60.50 175 MET A C 1
ATOM 1285 O O . MET A 1 175 ? 2.074 3.258 30.419 1.00 60.50 175 MET A O 1
ATOM 1289 N N . SER A 1 176 ? 1.704 1.375 29.262 1.00 59.16 176 SER A N 1
ATOM 1290 C CA . SER A 1 176 ? 0.344 1.709 28.820 1.00 59.16 176 SER A CA 1
ATOM 1291 C C . SER A 1 176 ? -0.705 0.862 29.567 1.00 59.16 176 SER A C 1
ATOM 1293 O O . SER A 1 176 ? -0.465 -0.313 29.829 1.00 59.16 176 SER A O 1
ATOM 1295 N N . PRO A 1 177 ? -1.886 1.398 29.923 1.00 51.75 177 PRO A N 1
ATOM 1296 C CA . PRO A 1 177 ? -2.967 0.616 30.540 1.00 51.75 177 PRO A CA 1
ATOM 1297 C C . PRO A 1 177 ? -3.637 -0.400 29.598 1.00 51.75 177 PRO A C 1
ATOM 1299 O O . PRO A 1 177 ? -4.463 -1.196 30.032 1.00 51.75 177 PRO A O 1
ATOM 1302 N N . ALA A 1 178 ? -3.322 -0.360 28.303 1.00 53.72 178 ALA A N 1
ATOM 1303 C CA . ALA A 1 178 ? -4.074 -1.045 27.251 1.00 53.72 178 ALA A CA 1
ATOM 1304 C C . ALA A 1 178 ? -3.351 -2.237 26.604 1.00 53.72 178 ALA A C 1
ATOM 1306 O O . ALA A 1 178 ? -3.769 -2.795 25.592 1.00 53.72 178 ALA A O 1
ATOM 1307 N N . SER A 1 179 ? -2.250 -2.637 27.219 1.00 52.84 179 SER A N 1
ATOM 1308 C CA . SER A 1 179 ? -1.135 -3.403 26.653 1.00 52.84 179 SER A CA 1
ATOM 1309 C C . SER A 1 179 ? -1.399 -4.866 26.331 1.00 52.84 179 SER A C 1
ATOM 1311 O O . SER A 1 179 ? -0.463 -5.600 26.034 1.00 52.84 179 SER A O 1
ATOM 1313 N N . GLY A 1 180 ? -2.659 -5.290 26.369 1.00 60.97 180 GLY A N 1
ATOM 1314 C CA . GLY A 1 180 ? -3.089 -6.647 26.041 1.00 60.97 180 GLY A CA 1
ATOM 1315 C C . GLY A 1 180 ? -3.587 -6.827 24.607 1.00 60.97 180 GLY A C 1
ATOM 1316 O O . GLY A 1 180 ? -4.161 -7.869 24.318 1.00 60.97 180 GLY A O 1
ATOM 1317 N N . ARG A 1 181 ? -3.447 -5.822 23.728 1.00 79.62 181 ARG A N 1
ATOM 1318 C CA . ARG A 1 181 ? -4.046 -5.831 22.377 1.00 79.62 181 ARG A CA 1
ATOM 1319 C C . ARG A 1 181 ? -3.062 -5.631 21.236 1.00 79.62 181 ARG A C 1
ATOM 1321 O O . ARG A 1 181 ? -3.484 -5.267 20.145 1.00 79.62 181 ARG A O 1
ATOM 1328 N N . VAL A 1 182 ? -1.772 -5.842 21.464 1.00 91.31 182 VAL A N 1
ATOM 1329 C CA . VAL A 1 182 ? -0.772 -5.788 20.393 1.00 91.31 182 VAL A CA 1
ATOM 1330 C C . VAL A 1 182 ? -0.206 -7.180 20.177 1.00 91.31 182 VAL A C 1
ATOM 1332 O O . VAL A 1 182 ? 0.517 -7.686 21.032 1.00 91.31 182 VAL A O 1
ATOM 1335 N N . ASP A 1 183 ? -0.491 -7.754 19.013 1.00 93.00 183 ASP A N 1
ATOM 1336 C CA . ASP A 1 183 ? 0.040 -9.051 18.605 1.00 93.00 183 ASP A CA 1
ATOM 1337 C C . ASP A 1 183 ? 1.194 -8.868 17.620 1.00 93.00 183 ASP A C 1
ATOM 1339 O O . ASP A 1 183 ? 1.083 -8.138 16.632 1.00 93.00 183 ASP A O 1
ATOM 1343 N N . VAL A 1 184 ? 2.304 -9.564 17.870 1.00 95.19 184 VAL A N 1
ATOM 1344 C CA . VAL A 1 184 ? 3.415 -9.663 16.917 1.00 95.19 184 VAL A CA 1
ATOM 1345 C C . VAL A 1 184 ? 3.205 -10.904 16.058 1.00 95.19 184 VAL A C 1
ATOM 1347 O O . VAL A 1 184 ? 3.317 -12.036 16.533 1.00 95.19 184 VAL A O 1
ATOM 1350 N N . VAL A 1 185 ? 2.903 -10.677 14.785 1.00 95.06 185 VAL A N 1
ATOM 1351 C CA . VAL A 1 185 ? 2.537 -11.699 13.809 1.00 95.06 185 VAL A CA 1
ATOM 1352 C C . VAL A 1 185 ? 3.695 -11.914 12.840 1.00 95.06 185 VAL A C 1
ATOM 1354 O O . VAL A 1 185 ? 4.205 -10.976 12.225 1.00 95.06 185 VAL A O 1
ATOM 1357 N N . THR A 1 186 ? 4.109 -13.167 12.679 1.00 95.88 186 THR A N 1
ATOM 1358 C CA . THR A 1 186 ? 5.116 -13.534 11.682 1.00 95.88 186 THR A CA 1
ATOM 1359 C C . THR A 1 186 ? 4.498 -13.592 10.290 1.00 95.88 186 THR A C 1
ATOM 1361 O O . THR A 1 186 ? 3.481 -14.252 10.083 1.00 95.88 186 THR A O 1
ATOM 1364 N N . VAL A 1 187 ? 5.146 -12.947 9.324 1.00 87.44 187 VAL A N 1
ATOM 1365 C CA . VAL A 1 187 ? 4.789 -13.002 7.901 1.00 87.44 187 VAL A CA 1
ATOM 1366 C C . VAL A 1 187 ? 5.989 -13.443 7.068 1.00 87.44 187 VAL A C 1
ATOM 1368 O O . VAL A 1 187 ? 7.135 -13.229 7.462 1.00 87.44 187 VAL A O 1
ATOM 1371 N N . ALA A 1 188 ? 5.729 -14.058 5.912 1.00 83.94 188 ALA A N 1
ATOM 1372 C CA . ALA A 1 188 ? 6.790 -14.452 4.982 1.00 83.94 188 ALA A CA 1
ATOM 1373 C C . ALA A 1 188 ? 7.532 -13.222 4.432 1.00 83.94 188 ALA A C 1
ATOM 1375 O O . ALA A 1 188 ? 8.761 -13.189 4.409 1.00 83.94 188 ALA A O 1
ATOM 1376 N N . ASP A 1 189 ? 6.776 -12.182 4.071 1.00 77.31 189 ASP A N 1
ATOM 1377 C CA . ASP A 1 189 ? 7.309 -10.925 3.564 1.00 77.31 189 ASP A CA 1
ATOM 1378 C C . ASP A 1 189 ? 6.526 -9.721 4.081 1.00 77.31 189 ASP A C 1
ATOM 1380 O O . ASP A 1 189 ? 5.336 -9.797 4.392 1.00 77.31 189 ASP A O 1
ATOM 1384 N N . LEU A 1 190 ? 7.232 -8.594 4.166 1.00 77.44 190 LEU A N 1
ATOM 1385 C CA . LEU A 1 190 ? 6.656 -7.296 4.495 1.00 77.44 190 LEU A CA 1
ATOM 1386 C C . LEU A 1 190 ? 6.313 -6.541 3.206 1.00 77.44 190 LEU A C 1
ATOM 1388 O O . LEU A 1 190 ? 7.002 -6.731 2.201 1.00 77.44 190 LEU A O 1
ATOM 1392 N N . PRO A 1 191 ? 5.305 -5.648 3.228 1.00 67.88 191 PRO A N 1
ATOM 1393 C CA . PRO A 1 191 ? 5.026 -4.770 2.100 1.00 67.88 191 PRO A CA 1
ATOM 1394 C C . PRO A 1 191 ? 6.286 -4.004 1.683 1.00 67.88 191 PRO A C 1
ATOM 1396 O O . PRO A 1 191 ? 6.874 -3.271 2.481 1.00 67.88 191 PRO A O 1
ATOM 1399 N N . ALA A 1 192 ? 6.702 -4.181 0.432 1.00 59.41 192 ALA A N 1
ATOM 1400 C CA . ALA A 1 192 ? 7.787 -3.418 -0.158 1.00 59.41 192 ALA A CA 1
ATOM 1401 C C . ALA A 1 192 ? 7.229 -2.156 -0.818 1.00 59.41 192 ALA A C 1
ATOM 1403 O O . ALA A 1 192 ? 6.127 -2.143 -1.367 1.00 59.41 192 ALA A O 1
ATOM 1404 N N . GLN A 1 193 ? 8.004 -1.076 -0.782 1.00 50.81 193 GLN A N 1
ATOM 1405 C CA . GLN A 1 193 ? 7.670 0.107 -1.556 1.00 50.81 193 GLN A CA 1
ATOM 1406 C C . GLN A 1 193 ? 7.865 -0.201 -3.047 1.00 50.81 193 GLN A C 1
ATOM 1408 O O . GLN A 1 193 ? 8.990 -0.431 -3.495 1.00 50.81 193 GLN A O 1
ATOM 1413 N N . GLU A 1 194 ? 6.770 -0.181 -3.806 1.00 55.31 194 GLU A N 1
ATOM 1414 C CA . GLU A 1 194 ? 6.758 -0.393 -5.256 1.00 55.31 194 GLU A CA 1
ATOM 1415 C C . GLU A 1 194 ? 7.411 0.795 -5.975 1.00 55.31 194 GLU A C 1
ATOM 1417 O O . GLU A 1 194 ? 6.749 1.728 -6.429 1.00 55.31 194 GLU A O 1
ATOM 1422 N N . ALA A 1 195 ? 8.740 0.788 -6.055 1.00 59.81 195 ALA A N 1
ATOM 1423 C CA . ALA A 1 195 ? 9.475 1.706 -6.907 1.00 59.81 195 ALA A CA 1
ATOM 1424 C C . ALA A 1 195 ? 9.632 1.100 -8.298 1.00 59.81 195 ALA A C 1
ATOM 1426 O O . ALA A 1 195 ? 10.573 0.349 -8.559 1.00 59.81 195 ALA A O 1
ATOM 1427 N N . ASN A 1 196 ? 8.680 1.431 -9.173 1.00 82.00 196 ASN A N 1
ATOM 1428 C CA . ASN A 1 196 ? 8.660 0.952 -10.548 1.00 82.00 196 ASN A CA 1
ATOM 1429 C C . ASN A 1 196 ? 9.799 1.581 -11.352 1.00 82.00 196 ASN A C 1
ATOM 1431 O O . ASN A 1 196 ? 9.773 2.773 -11.661 1.00 82.00 196 ASN A O 1
ATOM 1435 N N . VAL A 1 197 ? 10.783 0.768 -11.726 1.00 89.75 197 VAL A N 1
ATOM 1436 C CA . VAL A 1 197 ? 11.829 1.151 -12.676 1.00 89.75 197 VAL A CA 1
ATOM 1437 C C . VAL A 1 197 ? 11.347 0.808 -14.082 1.00 89.75 197 VAL A C 1
ATOM 1439 O O . VAL A 1 197 ? 10.917 -0.312 -14.353 1.00 89.75 197 VAL A O 1
ATOM 1442 N N . HIS A 1 198 ? 11.387 1.783 -14.981 1.00 92.56 198 HIS A N 1
ATOM 1443 C CA . HIS A 1 198 ? 10.937 1.632 -16.360 1.00 92.56 198 HIS A CA 1
ATOM 1444 C C . HIS A 1 198 ? 11.597 2.676 -17.258 1.00 92.56 198 HIS A C 1
ATOM 1446 O O . HIS A 1 198 ? 12.325 3.549 -16.786 1.00 92.56 198 HIS A O 1
ATOM 1452 N N . GLY A 1 199 ? 11.313 2.617 -18.557 1.00 92.94 199 GLY A N 1
ATOM 1453 C CA . GLY A 1 199 ? 11.869 3.556 -19.519 1.00 92.94 199 GLY A CA 1
ATOM 1454 C C . GLY A 1 199 ? 11.405 4.993 -19.320 1.00 92.94 199 GLY A C 1
ATOM 1455 O O . GLY A 1 199 ? 10.235 5.251 -19.018 1.00 92.94 199 GLY A O 1
ATOM 1456 N N . GLY A 1 200 ? 12.301 5.947 -19.558 1.00 90.81 200 GLY A N 1
ATOM 1457 C CA . GLY A 1 200 ? 12.006 7.377 -19.472 1.00 90.81 200 GLY A CA 1
ATOM 1458 C C . GLY A 1 200 ? 12.233 8.005 -18.092 1.00 90.81 200 GLY A C 1
ATOM 1459 O O . GLY A 1 200 ? 12.000 9.203 -17.935 1.00 90.81 200 GLY A O 1
ATOM 1460 N N . LEU A 1 201 ? 12.683 7.236 -17.099 1.00 93.81 201 LEU A N 1
ATOM 1461 C CA . LEU A 1 201 ? 13.104 7.742 -15.788 1.00 93.81 201 LEU A CA 1
ATOM 1462 C C . LEU A 1 201 ? 14.528 8.299 -15.827 1.00 93.81 201 LEU A C 1
ATOM 1464 O O . LEU A 1 201 ? 15.312 7.942 -16.705 1.00 93.81 201 LEU A O 1
ATOM 1468 N N . GLU A 1 202 ? 14.885 9.141 -14.863 1.00 93.00 202 GLU A N 1
ATOM 1469 C CA . GLU A 1 202 ? 16.245 9.673 -14.744 1.00 93.00 202 GLU A CA 1
ATOM 1470 C C . GLU A 1 202 ? 17.167 8.673 -14.058 1.00 93.00 202 GLU A C 1
ATOM 1472 O O . GLU A 1 202 ? 16.824 8.164 -12.998 1.00 93.00 202 GLU A O 1
ATOM 1477 N N . ILE A 1 203 ? 18.348 8.442 -14.624 1.00 92.31 203 ILE A N 1
ATOM 1478 C CA . ILE A 1 203 ? 19.470 7.806 -13.933 1.00 92.31 203 ILE A CA 1
ATOM 1479 C C . ILE A 1 203 ? 20.500 8.885 -13.601 1.00 92.31 203 ILE A C 1
ATOM 1481 O O . ILE A 1 203 ? 20.915 9.646 -14.479 1.00 92.31 203 ILE A O 1
ATOM 1485 N N . VAL A 1 204 ? 20.849 8.993 -12.321 1.00 92.44 204 VAL A N 1
ATOM 1486 C CA . VAL A 1 204 ? 21.651 10.094 -11.771 1.00 92.44 204 VAL A CA 1
ATOM 1487 C C . VAL A 1 204 ? 22.837 9.539 -10.999 1.00 92.44 204 VAL A C 1
ATOM 1489 O O . VAL A 1 204 ? 22.647 8.731 -10.087 1.00 92.44 204 VAL A O 1
ATOM 1492 N N . GLY A 1 205 ? 24.036 10.032 -11.306 1.00 90.75 205 GLY A N 1
ATOM 1493 C CA . GLY A 1 205 ? 25.250 9.751 -10.543 1.00 90.75 205 GLY A CA 1
ATOM 1494 C C . GLY A 1 205 ? 26.504 10.352 -11.175 1.00 90.75 205 GLY A C 1
ATOM 1495 O O . GLY A 1 205 ? 26.469 10.837 -12.303 1.00 90.75 205 GLY A O 1
ATOM 1496 N N . GLY A 1 206 ? 27.604 10.410 -10.418 1.00 78.56 206 GLY A N 1
ATOM 1497 C CA . GLY A 1 206 ? 28.885 10.947 -10.907 1.00 78.56 206 GLY A CA 1
ATOM 1498 C C . GLY A 1 206 ? 28.833 12.387 -11.445 1.00 78.56 206 GLY A C 1
ATOM 1499 O O . GLY A 1 206 ? 29.655 12.750 -12.277 1.00 78.56 206 GLY A O 1
ATOM 1500 N N . GLY A 1 207 ? 27.850 13.193 -11.022 1.00 78.94 207 GLY A N 1
ATOM 1501 C CA . GLY A 1 207 ? 27.628 14.554 -11.531 1.00 78.94 207 GLY A CA 1
ATOM 1502 C C . GLY A 1 207 ? 26.895 14.641 -12.878 1.00 78.94 207 GLY A C 1
ATOM 1503 O O . GLY A 1 207 ? 26.720 15.742 -13.392 1.00 78.94 207 GLY A O 1
ATOM 1504 N N . ALA A 1 208 ? 26.432 13.520 -13.439 1.00 83.31 208 ALA A N 1
ATOM 1505 C CA . ALA A 1 208 ? 25.690 13.472 -14.694 1.00 83.31 208 ALA A CA 1
ATOM 1506 C C . ALA A 1 208 ? 24.282 12.877 -14.516 1.00 83.31 208 ALA A C 1
ATOM 1508 O O . ALA A 1 208 ? 23.984 12.143 -13.570 1.00 83.31 208 ALA A O 1
ATOM 1509 N N . ILE A 1 209 ? 23.397 13.238 -15.445 1.00 87.44 209 ILE A N 1
ATOM 1510 C CA . ILE A 1 209 ? 22.001 12.799 -15.490 1.00 87.44 209 ILE A CA 1
ATOM 1511 C C . ILE A 1 209 ? 21.725 12.269 -16.890 1.00 87.44 209 ILE A C 1
ATOM 1513 O O . ILE A 1 209 ? 22.090 12.888 -17.888 1.00 87.44 209 ILE A O 1
ATOM 1517 N N . SER A 1 210 ? 21.063 11.125 -16.975 1.00 90.50 210 SER A N 1
ATOM 1518 C CA . SER A 1 210 ? 20.627 10.524 -18.233 1.00 90.50 210 SER A CA 1
ATOM 1519 C C . SER A 1 210 ? 19.204 10.001 -18.117 1.00 90.50 210 SER A C 1
ATOM 1521 O O . SER A 1 210 ? 18.613 9.985 -17.041 1.00 90.50 210 SER A O 1
ATOM 1523 N N . THR A 1 211 ? 18.621 9.606 -19.246 1.00 92.50 211 THR A N 1
ATOM 1524 C CA . THR A 1 211 ? 17.309 8.950 -19.271 1.00 92.50 211 THR A CA 1
ATOM 1525 C C . THR A 1 211 ? 17.494 7.450 -19.477 1.00 92.50 211 THR A C 1
ATOM 1527 O O . THR A 1 211 ? 18.251 7.025 -20.347 1.00 92.50 211 THR A O 1
ATOM 1530 N N . THR A 1 212 ? 16.794 6.658 -18.676 1.00 94.56 212 THR A N 1
ATOM 1531 C CA . THR A 1 212 ? 16.685 5.205 -18.820 1.00 94.56 212 THR A CA 1
ATOM 1532 C C . THR A 1 212 ? 15.923 4.826 -20.095 1.00 94.56 212 THR A C 1
ATOM 1534 O O . THR A 1 212 ? 14.993 5.516 -20.516 1.00 94.56 212 THR A O 1
ATOM 1537 N N . GLY A 1 213 ? 16.329 3.725 -20.721 1.00 92.69 213 GLY A N 1
ATOM 1538 C CA . GLY A 1 213 ? 15.800 3.210 -21.980 1.00 92.69 213 GLY A CA 1
ATOM 1539 C C . GLY A 1 213 ? 14.724 2.150 -21.777 1.00 92.69 213 GLY A C 1
ATOM 1540 O O . GLY A 1 213 ? 13.569 2.469 -21.538 1.00 92.69 213 GLY A O 1
ATOM 1541 N N . PHE A 1 214 ? 15.082 0.882 -21.931 1.00 93.06 214 PHE A N 1
ATOM 1542 C CA . PHE A 1 214 ? 14.158 -0.248 -21.868 1.00 93.06 214 PHE A CA 1
ATOM 1543 C C . PHE A 1 214 ? 14.444 -1.110 -20.651 1.00 93.06 214 PHE A C 1
ATOM 1545 O O . PHE A 1 214 ? 15.605 -1.338 -20.310 1.00 93.06 214 PHE A O 1
ATOM 1552 N N . THR A 1 215 ? 13.389 -1.652 -20.052 1.00 93.19 215 THR A N 1
ATOM 1553 C CA . THR A 1 215 ? 13.527 -2.773 -19.126 1.00 93.19 215 THR A CA 1
ATOM 1554 C C . THR A 1 215 ? 13.989 -4.001 -19.909 1.00 93.19 215 THR A C 1
ATOM 1556 O O . THR A 1 215 ? 13.451 -4.313 -20.970 1.00 93.19 215 THR A O 1
ATOM 1559 N N . VAL A 1 216 ? 15.005 -4.689 -19.399 1.00 92.12 216 VAL A N 1
ATOM 1560 C CA . VAL A 1 216 ? 15.637 -5.852 -20.027 1.00 92.12 216 VAL A CA 1
ATOM 1561 C C . VAL A 1 216 ? 15.765 -6.995 -19.030 1.00 92.12 216 VAL A C 1
ATOM 1563 O O . VAL A 1 216 ? 15.789 -6.779 -17.818 1.00 92.12 216 VAL A O 1
ATOM 1566 N N . ARG A 1 217 ? 15.870 -8.216 -19.556 1.00 92.06 217 ARG A N 1
ATOM 1567 C CA . ARG A 1 217 ? 16.161 -9.428 -18.793 1.00 92.06 217 ARG A CA 1
ATOM 1568 C C . ARG A 1 217 ? 17.395 -10.095 -19.385 1.00 92.06 217 ARG A C 1
ATOM 1570 O O . ARG A 1 217 ? 17.440 -10.310 -20.592 1.00 92.06 217 ARG A O 1
ATOM 1577 N N . ARG A 1 218 ? 18.384 -10.419 -18.556 1.00 92.19 218 ARG A N 1
ATOM 1578 C CA . ARG A 1 218 ? 19.530 -11.238 -18.963 1.00 92.19 218 ARG A CA 1
ATOM 1579 C C . ARG A 1 218 ? 19.089 -12.701 -19.018 1.00 92.19 218 ARG A C 1
ATOM 1581 O O . ARG A 1 218 ? 18.600 -13.231 -18.027 1.00 92.19 218 ARG A O 1
ATOM 1588 N N . ASP A 1 219 ? 19.277 -13.354 -20.160 1.00 91.44 219 ASP A N 1
ATOM 1589 C CA . ASP A 1 219 ? 18.790 -14.727 -20.367 1.00 91.44 219 ASP A CA 1
ATOM 1590 C C . ASP A 1 219 ? 19.506 -15.771 -19.499 1.00 91.44 219 ASP A C 1
ATOM 1592 O O . ASP A 1 219 ? 18.902 -16.769 -19.123 1.00 91.44 219 ASP A O 1
ATOM 1596 N N . SER A 1 220 ? 20.774 -15.542 -19.144 1.00 91.56 220 SER A N 1
ATOM 1597 C CA . SER A 1 220 ? 21.588 -16.526 -18.417 1.00 91.56 220 SER A CA 1
ATOM 1598 C C . SER A 1 220 ? 21.155 -16.761 -16.967 1.00 91.56 220 SER A C 1
ATOM 1600 O O . SER A 1 220 ? 21.340 -17.857 -16.454 1.00 91.56 220 SER A O 1
ATOM 1602 N N . ASP A 1 221 ? 20.643 -15.733 -16.287 1.00 90.19 221 ASP A N 1
ATOM 1603 C CA . ASP A 1 221 ? 20.300 -15.766 -14.855 1.00 90.19 221 ASP A CA 1
ATOM 1604 C C . ASP A 1 221 ? 18.930 -15.134 -14.547 1.00 90.19 221 ASP A C 1
ATOM 1606 O O . ASP A 1 221 ? 18.541 -15.018 -13.388 1.00 90.19 221 ASP A O 1
ATOM 1610 N N . GLY A 1 222 ? 18.194 -14.695 -15.572 1.00 88.75 222 GLY A N 1
ATOM 1611 C CA . GLY A 1 222 ? 16.913 -14.011 -15.416 1.00 88.75 222 GLY A CA 1
ATOM 1612 C C . GLY A 1 222 ? 17.019 -12.612 -14.802 1.00 88.75 222 GLY A C 1
ATOM 1613 O O . GLY A 1 222 ? 15.986 -12.025 -14.474 1.00 88.75 222 GLY A O 1
ATOM 1614 N N . ARG A 1 223 ? 18.228 -12.054 -14.641 1.00 91.62 223 ARG A N 1
ATOM 1615 C CA . ARG A 1 223 ? 18.426 -10.759 -13.983 1.00 91.62 223 ARG A CA 1
ATOM 1616 C C . ARG A 1 223 ? 17.721 -9.651 -14.750 1.00 91.62 223 ARG A C 1
ATOM 1618 O O . ARG A 1 223 ? 17.998 -9.415 -15.926 1.00 91.62 223 ARG A O 1
ATOM 1625 N N . MET A 1 224 ? 16.836 -8.949 -14.053 1.00 92.50 224 MET A N 1
ATOM 1626 C CA . MET A 1 224 ? 16.124 -7.797 -14.587 1.00 92.50 224 MET A CA 1
ATOM 1627 C C . MET A 1 224 ? 16.965 -6.528 -14.431 1.00 92.50 224 MET A C 1
ATOM 1629 O O . MET A 1 224 ? 17.652 -6.333 -13.425 1.00 92.50 224 MET A O 1
ATOM 1633 N N . GLY A 1 225 ? 16.885 -5.643 -15.417 1.00 93.38 225 GLY A N 1
ATOM 1634 C CA . GLY A 1 225 ? 17.534 -4.342 -15.372 1.00 93.38 225 GLY A CA 1
ATOM 1635 C C . GLY A 1 225 ? 16.893 -3.324 -16.301 1.00 93.38 225 GLY A C 1
ATOM 1636 O O . GLY A 1 225 ? 15.900 -3.608 -16.967 1.00 93.38 225 GLY A O 1
ATOM 1637 N N . VAL A 1 226 ? 17.472 -2.131 -16.352 1.00 93.88 226 VAL A N 1
ATOM 1638 C CA . VAL A 1 226 ? 17.085 -1.070 -17.278 1.00 93.88 226 VAL A CA 1
ATOM 1639 C C . VAL A 1 226 ? 18.304 -0.599 -18.058 1.00 93.88 226 VAL A C 1
ATOM 1641 O O . VAL A 1 226 ? 19.403 -0.485 -17.509 1.00 93.88 226 VAL A O 1
ATOM 1644 N N . THR A 1 227 ? 18.133 -0.355 -19.352 1.00 94.19 227 THR A N 1
ATOM 1645 C CA . THR A 1 227 ? 19.209 0.172 -20.193 1.00 94.19 227 THR A CA 1
ATOM 1646 C C . THR A 1 227 ? 19.368 1.678 -20.017 1.00 94.19 227 THR A C 1
ATOM 1648 O O . THR A 1 227 ? 18.448 2.381 -19.601 1.00 94.19 227 THR A O 1
ATOM 1651 N N . ALA A 1 228 ? 20.541 2.188 -20.363 1.00 91.69 228 ALA A N 1
ATOM 1652 C CA . ALA A 1 228 ? 20.835 3.603 -20.538 1.00 91.69 228 ALA A CA 1
ATOM 1653 C C . ALA A 1 228 ? 21.843 3.755 -21.689 1.00 91.69 228 ALA A C 1
ATOM 1655 O O . ALA A 1 228 ? 22.327 2.760 -22.237 1.00 91.69 228 ALA A O 1
ATOM 1656 N N . ALA A 1 229 ? 22.157 4.988 -22.079 1.00 85.50 229 ALA A N 1
ATOM 1657 C CA . ALA A 1 229 ? 23.260 5.219 -23.010 1.00 85.50 229 ALA A CA 1
ATOM 1658 C C . ALA A 1 229 ? 24.594 4.819 -22.360 1.00 85.50 229 ALA A C 1
ATOM 1660 O O . ALA A 1 229 ? 24.752 4.974 -21.153 1.00 85.50 229 ALA A O 1
ATOM 1661 N N . GLY A 1 230 ? 25.557 4.329 -23.135 1.00 84.19 230 GLY A N 1
ATOM 1662 C CA . GLY A 1 230 ? 26.878 3.920 -22.643 1.00 84.19 230 GLY A CA 1
ATOM 1663 C C . GLY A 1 230 ? 27.677 5.063 -22.012 1.00 84.19 230 GLY A C 1
ATOM 1664 O O . GLY A 1 230 ? 28.527 4.818 -21.174 1.00 84.19 230 GLY A O 1
ATOM 1665 N N . HIS A 1 231 ? 27.365 6.313 -22.356 1.00 83.69 231 HIS A N 1
ATOM 1666 C CA . HIS A 1 231 ? 27.934 7.507 -21.720 1.00 83.69 231 HIS A CA 1
ATOM 1667 C C . HIS A 1 231 ? 27.166 8.001 -20.476 1.00 83.69 231 HIS A C 1
ATOM 1669 O O . HIS A 1 231 ? 27.485 9.063 -19.937 1.00 83.69 231 HIS A O 1
ATOM 1675 N N . ALA A 1 232 ? 26.114 7.298 -20.053 1.00 87.25 232 ALA A N 1
ATOM 1676 C CA . ALA A 1 232 ? 25.428 7.596 -18.799 1.00 87.25 232 ALA A CA 1
ATOM 1677 C C . ALA A 1 232 ? 26.316 7.236 -17.582 1.00 87.25 232 ALA A C 1
ATOM 1679 O O . ALA A 1 232 ? 27.337 6.566 -17.730 1.00 87.25 232 ALA A O 1
ATOM 1680 N N . PRO A 1 233 ? 25.963 7.679 -16.364 1.00 85.75 233 PRO A N 1
ATOM 1681 C CA . PRO A 1 233 ? 26.735 7.342 -15.172 1.00 85.75 233 PRO A CA 1
ATOM 1682 C C . PRO A 1 233 ? 26.753 5.837 -14.867 1.00 85.75 233 PRO A C 1
ATOM 1684 O O . PRO A 1 233 ? 25.698 5.239 -14.670 1.00 85.75 233 PRO A O 1
ATOM 1687 N N . ASN A 1 234 ? 27.947 5.260 -14.689 1.00 90.75 234 ASN A N 1
ATOM 1688 C CA . ASN A 1 234 ? 28.125 3.849 -14.298 1.00 90.75 234 ASN A CA 1
ATOM 1689 C C . ASN A 1 234 ? 27.853 3.596 -12.802 1.00 90.75 234 ASN A C 1
ATOM 1691 O O . ASN A 1 234 ? 27.907 2.471 -12.318 1.00 90.75 234 ASN A O 1
ATOM 1695 N N . SER A 1 235 ? 27.578 4.637 -12.028 1.00 87.31 235 SER A N 1
ATOM 1696 C CA . SER A 1 235 ? 27.163 4.533 -10.633 1.00 87.31 235 SER A CA 1
ATOM 1697 C C . SER A 1 235 ? 26.021 5.501 -10.394 1.00 87.31 235 SER A C 1
ATOM 1699 O O . SER A 1 235 ? 25.960 6.551 -11.033 1.00 87.31 235 SER A O 1
ATOM 1701 N N . GLY A 1 236 ? 25.101 5.154 -9.493 1.00 86.12 236 GLY A N 1
ATOM 1702 C CA . GLY A 1 236 ? 23.997 6.041 -9.154 1.00 86.12 236 GLY A CA 1
ATOM 1703 C C . GLY A 1 236 ? 22.658 5.355 -8.936 1.00 86.12 236 GLY A C 1
ATOM 1704 O O . GLY A 1 236 ? 22.562 4.161 -8.637 1.00 86.12 236 GLY A O 1
ATOM 1705 N N . SER A 1 237 ? 21.606 6.160 -9.055 1.00 92.50 237 SER A N 1
ATOM 1706 C CA . SER A 1 237 ? 20.235 5.742 -8.778 1.00 92.50 237 SER A CA 1
ATOM 1707 C C . SER A 1 237 ? 19.265 6.192 -9.859 1.00 92.50 237 SER A C 1
ATOM 1709 O O . SER A 1 237 ? 19.398 7.282 -10.423 1.00 92.50 237 SER A O 1
ATOM 1711 N N . VAL A 1 238 ? 18.260 5.358 -10.110 1.00 93.25 238 VAL A N 1
ATOM 1712 C CA . VAL A 1 238 ? 17.104 5.719 -10.923 1.00 93.25 238 VAL A CA 1
ATOM 1713 C C . VAL A 1 238 ? 16.103 6.476 -10.055 1.00 93.25 238 VAL A C 1
ATOM 1715 O O . VAL A 1 238 ? 15.706 6.003 -8.992 1.00 93.25 238 VAL A O 1
ATOM 1718 N N . GLN A 1 239 ? 15.694 7.657 -10.500 1.00 90.75 239 GLN A N 1
ATOM 1719 C CA . GLN A 1 239 ? 14.714 8.490 -9.809 1.00 90.75 239 GLN A CA 1
ATOM 1720 C C . GLN A 1 239 ? 13.301 8.009 -10.160 1.00 90.75 239 GLN A C 1
ATOM 1722 O O . GLN A 1 239 ? 12.902 8.028 -11.328 1.00 90.75 239 GLN A O 1
ATOM 1727 N N . THR A 1 240 ? 12.532 7.591 -9.155 1.00 87.38 240 THR A N 1
ATOM 1728 C CA . THR A 1 240 ? 11.125 7.180 -9.304 1.00 87.38 240 THR A CA 1
ATOM 1729 C C . THR A 1 240 ? 10.208 8.142 -8.548 1.00 87.38 240 THR A C 1
ATOM 1731 O O . THR A 1 240 ? 10.666 8.894 -7.688 1.00 87.38 240 THR A O 1
ATOM 1734 N N . SER A 1 241 ? 8.901 8.118 -8.821 1.00 77.06 241 SER A N 1
ATOM 1735 C CA . SER A 1 241 ? 7.912 8.903 -8.054 1.00 77.06 241 SER A CA 1
ATOM 1736 C C . SER A 1 241 ? 7.859 8.515 -6.571 1.00 77.06 241 SER A C 1
ATOM 1738 O O . SER A 1 241 ? 7.498 9.325 -5.727 1.00 77.06 241 SER A O 1
ATOM 1740 N N . SER A 1 242 ? 8.246 7.282 -6.258 1.00 74.44 242 SER A N 1
ATOM 1741 C CA . SER A 1 242 ? 8.362 6.717 -4.912 1.00 74.44 242 SER A CA 1
ATOM 1742 C C . SER A 1 242 ? 9.745 6.917 -4.275 1.00 74.44 242 SER A C 1
ATOM 1744 O O . SER A 1 242 ? 9.992 6.424 -3.181 1.00 74.44 242 SER A O 1
ATOM 1746 N N . GLY A 1 243 ? 10.665 7.628 -4.930 1.00 80.62 243 GLY A N 1
ATOM 1747 C CA . GLY A 1 243 ? 12.017 7.880 -4.429 1.00 80.62 243 GLY A CA 1
ATOM 1748 C C . GLY A 1 243 ? 13.116 7.181 -5.228 1.00 80.62 243 GLY A C 1
ATOM 1749 O O . GLY A 1 243 ? 12.888 6.616 -6.301 1.00 80.62 243 GLY A O 1
ATOM 1750 N N . ASN A 1 244 ? 14.341 7.254 -4.719 1.00 88.25 244 ASN A N 1
ATOM 1751 C CA . ASN A 1 244 ? 15.529 6.886 -5.485 1.00 88.25 244 ASN A CA 1
ATOM 1752 C C . ASN A 1 244 ? 15.817 5.393 -5.360 1.00 88.25 244 ASN A C 1
ATOM 1754 O O . ASN A 1 244 ? 15.971 4.857 -4.263 1.00 88.25 244 ASN A O 1
ATOM 1758 N N . VAL A 1 245 ? 15.920 4.722 -6.501 1.00 89.75 245 VAL A N 1
ATOM 1759 C CA . VAL A 1 245 ? 16.265 3.307 -6.591 1.00 89.75 245 VAL A CA 1
ATOM 1760 C C . VAL A 1 245 ? 17.752 3.192 -6.871 1.00 89.75 245 VAL A C 1
ATOM 1762 O O . VAL A 1 245 ? 18.204 3.528 -7.963 1.00 89.75 245 VAL A O 1
ATOM 1765 N N . ALA A 1 246 ? 18.519 2.719 -5.890 1.00 90.31 246 ALA A N 1
ATOM 1766 C CA . ALA A 1 246 ? 19.911 2.349 -6.115 1.00 90.31 246 ALA A CA 1
ATOM 1767 C C . ALA A 1 246 ? 19.992 1.273 -7.206 1.00 90.31 246 ALA A C 1
ATOM 1769 O O . ALA A 1 246 ? 19.198 0.330 -7.216 1.00 90.31 246 ALA A O 1
ATOM 1770 N N . THR A 1 247 ? 20.946 1.430 -8.117 1.00 91.94 247 THR A N 1
ATOM 1771 C CA . THR A 1 247 ? 21.149 0.498 -9.228 1.00 91.94 247 THR A CA 1
ATOM 1772 C C . THR A 1 247 ? 22.576 -0.022 -9.243 1.00 91.94 247 THR A C 1
ATOM 1774 O O . THR A 1 247 ? 23.500 0.665 -8.807 1.00 91.94 247 THR A O 1
ATOM 1777 N N . THR A 1 248 ? 22.758 -1.230 -9.761 1.00 94.12 248 THR A N 1
ATOM 1778 C CA . THR A 1 248 ? 24.067 -1.856 -9.933 1.00 94.12 248 THR A CA 1
ATOM 1779 C C . THR A 1 248 ? 24.412 -1.848 -11.409 1.00 94.12 248 THR A C 1
ATOM 1781 O O . THR A 1 248 ? 23.655 -2.374 -12.218 1.00 94.12 248 THR A O 1
ATOM 1784 N N . PHE A 1 249 ? 25.539 -1.244 -11.776 1.00 94.62 249 PHE A N 1
ATOM 1785 C CA . PHE A 1 249 ? 26.049 -1.329 -13.141 1.00 94.62 249 PHE A CA 1
ATOM 1786 C C . PHE A 1 249 ? 26.429 -2.765 -13.484 1.00 94.62 249 PHE A C 1
ATOM 1788 O O . PHE A 1 249 ? 27.123 -3.431 -12.719 1.00 94.62 249 PHE A O 1
ATOM 1795 N N . GLU A 1 250 ? 25.954 -3.237 -14.631 1.00 94.94 250 GLU A N 1
ATOM 1796 C CA . GLU A 1 250 ? 26.119 -4.628 -15.041 1.00 94.94 250 GLU A CA 1
ATOM 1797 C C . GLU A 1 250 ? 27.115 -4.776 -16.185 1.00 94.94 250 GLU A C 1
ATOM 1799 O O . GLU A 1 250 ? 27.987 -5.641 -16.142 1.00 94.94 250 GLU A O 1
ATOM 1804 N N . ALA A 1 251 ? 26.962 -3.969 -17.233 1.00 92.00 251 ALA A N 1
ATOM 1805 C CA . ALA A 1 251 ? 27.865 -3.956 -18.372 1.00 92.00 251 ALA A CA 1
ATOM 1806 C C . ALA A 1 251 ? 27.630 -2.723 -19.245 1.00 92.00 251 ALA A C 1
ATOM 1808 O O . ALA A 1 251 ? 26.502 -2.237 -19.367 1.00 92.00 251 ALA A O 1
ATOM 1809 N N . GLU A 1 252 ? 28.677 -2.329 -19.967 1.00 90.69 252 GLU A N 1
ATOM 1810 C CA . GLU A 1 252 ? 28.608 -1.339 -21.036 1.00 90.69 252 GLU A CA 1
ATOM 1811 C C . GLU A 1 252 ? 29.175 -1.865 -22.357 1.00 90.69 252 GLU A C 1
ATOM 1813 O O . GLU A 1 252 ? 29.969 -2.814 -22.440 1.00 90.69 252 GLU A O 1
ATOM 1818 N N . ARG A 1 253 ? 28.755 -1.196 -23.422 1.00 82.12 253 ARG A N 1
ATOM 1819 C CA . ARG A 1 253 ? 29.486 -1.068 -24.672 1.00 82.12 253 ARG A CA 1
ATOM 1820 C C . ARG A 1 253 ? 29.667 0.430 -24.892 1.00 82.12 253 ARG A C 1
ATOM 1822 O O . ARG A 1 253 ? 28.723 1.116 -25.281 1.00 82.12 253 ARG A O 1
ATOM 1829 N N . ALA A 1 254 ? 30.859 0.904 -24.540 1.00 64.19 254 ALA A N 1
ATOM 1830 C CA . ALA A 1 254 ? 31.230 2.309 -24.569 1.00 64.19 254 ALA A CA 1
ATOM 1831 C C . ALA A 1 254 ? 31.249 2.874 -26.007 1.00 64.19 254 ALA A C 1
ATOM 1833 O O . ALA A 1 254 ? 31.510 2.129 -26.959 1.00 64.19 254 ALA A O 1
ATOM 1834 N N . PRO A 1 255 ? 31.068 4.199 -26.171 1.00 59.84 255 PRO A N 1
ATOM 1835 C CA . PRO A 1 255 ? 31.012 4.872 -27.474 1.00 59.84 255 PRO A CA 1
ATOM 1836 C C . PRO A 1 255 ? 32.328 4.863 -28.278 1.00 59.84 255 PRO A C 1
ATOM 1838 O O . PRO A 1 255 ? 32.392 5.457 -29.352 1.00 59.84 255 PRO A O 1
ATOM 1841 N N . SER A 1 256 ? 33.377 4.178 -27.811 1.00 56.97 256 SER A N 1
ATOM 1842 C CA . SER A 1 256 ? 34.599 3.917 -28.587 1.00 56.97 256 SER A CA 1
ATOM 1843 C C . SER A 1 256 ? 34.400 2.893 -29.719 1.00 56.97 256 SER A C 1
ATOM 1845 O O . SER A 1 256 ? 35.329 2.643 -30.485 1.00 56.97 256 SER A O 1
ATOM 1847 N N . GLY A 1 257 ? 33.198 2.315 -29.854 1.00 58.31 257 GLY A N 1
ATOM 1848 C CA . GLY A 1 257 ? 32.848 1.348 -30.893 1.00 58.31 257 GLY A CA 1
ATOM 1849 C C . GLY A 1 257 ? 31.418 1.495 -31.443 1.00 58.31 257 GLY A C 1
ATOM 1850 O O . GLY A 1 257 ? 30.815 2.567 -31.366 1.00 58.31 257 GLY A O 1
ATOM 1851 N N . PRO A 1 258 ? 30.843 0.419 -32.023 1.00 60.09 258 PRO A N 1
ATOM 1852 C CA . PRO A 1 258 ? 29.550 0.456 -32.703 1.00 60.09 258 PRO A CA 1
ATOM 1853 C C . PRO A 1 258 ? 28.334 0.843 -31.853 1.00 60.09 258 PRO A C 1
ATOM 1855 O O . PRO A 1 258 ? 27.279 1.147 -32.410 1.00 60.09 258 PRO A O 1
ATOM 1858 N N . TYR A 1 259 ? 28.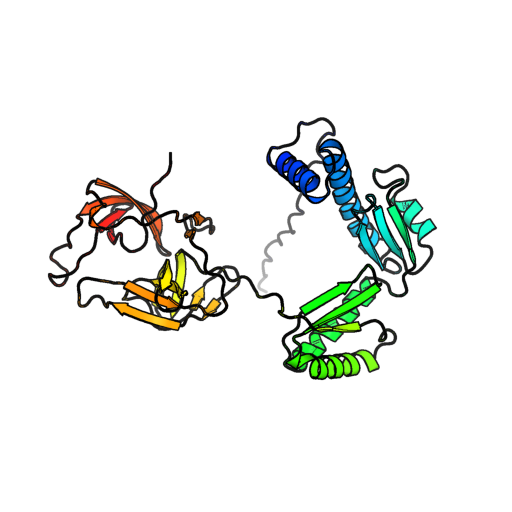463 0.794 -30.532 1.00 71.12 259 TYR A N 1
ATOM 1859 C CA . TYR A 1 259 ? 27.351 0.813 -29.595 1.00 71.12 259 TYR A CA 1
ATOM 1860 C C . TYR A 1 259 ? 27.563 1.895 -28.535 1.00 71.12 259 TYR A C 1
ATOM 1862 O O . TYR A 1 259 ? 28.684 2.133 -28.106 1.00 71.12 259 TYR A O 1
ATOM 1870 N N . ASP A 1 260 ? 26.466 2.515 -28.110 1.00 81.31 260 ASP A N 1
ATOM 1871 C CA . ASP A 1 260 ? 26.407 3.459 -26.992 1.00 81.31 260 ASP A CA 1
ATOM 1872 C C . ASP A 1 260 ? 25.283 2.996 -26.064 1.00 81.31 260 ASP A C 1
ATOM 1874 O O . ASP A 1 260 ? 24.176 3.537 -26.056 1.00 81.31 260 ASP A O 1
ATOM 1878 N N . ILE A 1 261 ? 25.535 1.897 -25.356 1.00 86.56 261 ILE A N 1
ATOM 1879 C CA . ILE A 1 261 ? 24.548 1.287 -24.469 1.00 86.56 261 ILE A CA 1
ATOM 1880 C C . ILE A 1 261 ? 25.224 0.719 -23.230 1.00 86.56 261 ILE A C 1
ATOM 1882 O O . ILE A 1 261 ? 26.255 0.055 -23.308 1.00 86.56 261 ILE A O 1
ATOM 1886 N N . GLN A 1 262 ? 24.595 0.934 -22.089 1.00 92.25 262 GLN A N 1
ATOM 1887 C CA . GLN A 1 262 ? 24.873 0.209 -20.862 1.00 92.25 262 GLN A CA 1
ATOM 1888 C C . GLN A 1 262 ? 23.564 -0.247 -20.239 1.00 92.25 262 GLN A C 1
ATOM 1890 O O . GLN A 1 262 ? 22.473 0.102 -20.706 1.00 92.25 262 GLN A O 1
ATOM 1895 N N . TRP A 1 263 ? 23.658 -1.027 -19.176 1.00 94.50 263 TRP A N 1
ATOM 1896 C CA . TRP A 1 263 ? 22.491 -1.351 -18.380 1.00 94.50 263 TRP A CA 1
ATOM 1897 C C . TRP A 1 263 ? 22.850 -1.580 -16.924 1.00 94.50 263 TRP A C 1
ATOM 1899 O O . TRP A 1 263 ? 23.984 -1.917 -16.573 1.00 94.50 263 TRP A O 1
ATOM 1909 N N . HIS A 1 264 ? 21.836 -1.396 -16.091 1.00 94.69 264 HIS A N 1
ATOM 1910 C CA . HIS A 1 264 ? 21.941 -1.535 -14.655 1.00 94.69 264 HIS A CA 1
ATOM 1911 C C . HIS A 1 264 ? 20.848 -2.463 -14.150 1.00 94.69 264 HIS A C 1
ATOM 1913 O O . HIS A 1 264 ? 19.705 -2.389 -14.609 1.00 94.69 264 HIS A O 1
ATOM 1919 N N . SER A 1 265 ? 21.177 -3.314 -13.187 1.00 94.12 265 SER A N 1
ATOM 1920 C CA . SER A 1 265 ? 20.189 -4.088 -12.448 1.00 94.12 265 SER A CA 1
ATOM 1921 C C . SER A 1 265 ? 19.663 -3.300 -11.247 1.00 94.12 265 SER A C 1
ATOM 1923 O O . SER A 1 265 ? 20.309 -2.385 -10.727 1.00 94.12 265 SER A O 1
ATOM 1925 N N . ALA A 1 266 ? 18.455 -3.648 -10.814 1.00 87.31 266 ALA A N 1
ATOM 1926 C CA . ALA A 1 266 ? 17.817 -3.097 -9.624 1.00 87.31 266 ALA A CA 1
ATOM 1927 C C . ALA A 1 266 ? 17.235 -4.261 -8.812 1.00 87.31 266 ALA A C 1
ATOM 1929 O O . ALA A 1 266 ? 16.063 -4.610 -8.942 1.00 87.31 266 ALA A O 1
ATOM 1930 N N . VAL A 1 267 ? 18.091 -4.921 -8.028 1.00 79.62 267 VAL A N 1
ATOM 1931 C CA . VAL A 1 267 ? 17.716 -6.113 -7.250 1.00 79.62 267 VAL A CA 1
ATOM 1932 C C . VAL A 1 267 ? 16.655 -5.753 -6.204 1.00 79.62 267 VAL A C 1
ATOM 1934 O O . VAL A 1 267 ? 16.766 -4.735 -5.521 1.00 79.62 267 VAL A O 1
ATOM 1937 N N . GLY A 1 268 ? 15.622 -6.593 -6.081 1.00 75.62 268 GLY A N 1
ATOM 1938 C CA . GLY A 1 268 ? 14.530 -6.396 -5.120 1.00 75.62 268 GLY A CA 1
ATOM 1939 C C . GLY A 1 268 ? 13.579 -5.249 -5.472 1.00 75.62 268 GLY A C 1
ATOM 1940 O O . GLY A 1 268 ? 12.917 -4.713 -4.587 1.00 75.62 268 GLY A O 1
ATOM 1941 N N . ARG A 1 269 ? 13.541 -4.829 -6.741 1.00 83.38 269 ARG A N 1
ATOM 1942 C CA . ARG A 1 269 ? 12.658 -3.768 -7.244 1.00 83.38 269 ARG A CA 1
ATOM 1943 C C . ARG A 1 269 ? 11.758 -4.298 -8.347 1.00 83.38 269 ARG A C 1
ATOM 1945 O O . ARG A 1 269 ? 12.096 -5.273 -9.016 1.00 83.38 269 ARG A O 1
ATOM 1952 N N . THR A 1 270 ? 10.645 -3.611 -8.567 1.00 84.12 270 THR A N 1
ATOM 1953 C CA . THR A 1 270 ? 9.712 -3.929 -9.646 1.00 84.12 270 THR A CA 1
ATOM 1954 C C . THR A 1 270 ? 10.151 -3.203 -10.909 1.00 84.12 270 THR A C 1
ATOM 1956 O O . THR A 1 270 ? 10.170 -1.973 -10.965 1.00 84.12 270 THR A O 1
ATOM 1959 N N . LEU A 1 271 ? 10.541 -3.960 -11.936 1.00 89.38 271 LEU A N 1
ATOM 1960 C CA . LEU A 1 271 ? 10.837 -3.405 -13.251 1.00 89.38 271 LEU A CA 1
ATOM 1961 C C . LEU A 1 271 ? 9.659 -3.661 -14.181 1.00 89.38 271 LEU A C 1
ATOM 1963 O O . LEU A 1 271 ? 9.263 -4.807 -14.390 1.00 89.38 271 LEU A O 1
ATOM 1967 N N . THR A 1 272 ? 9.108 -2.598 -14.757 1.00 89.25 272 THR A N 1
ATOM 1968 C CA . THR A 1 272 ? 7.934 -2.689 -15.632 1.00 89.25 272 THR A CA 1
ATOM 1969 C C . THR A 1 272 ? 8.315 -2.416 -17.079 1.00 89.25 272 THR A C 1
ATOM 1971 O O . THR A 1 272 ? 9.171 -1.582 -17.385 1.00 89.25 272 THR A O 1
ATOM 1974 N N . ASN A 1 273 ? 7.695 -3.150 -18.003 1.00 90.25 273 ASN A N 1
ATOM 1975 C CA . ASN A 1 273 ? 7.980 -3.044 -19.433 1.00 90.25 273 ASN A CA 1
ATOM 1976 C C . ASN A 1 273 ? 7.145 -1.934 -20.091 1.00 90.25 273 ASN A C 1
ATOM 1978 O O . ASN A 1 273 ? 6.336 -2.172 -20.991 1.00 90.25 273 ASN A O 1
ATOM 1982 N N . VAL A 1 274 ? 7.310 -0.714 -19.586 1.00 91.50 274 VAL A N 1
ATOM 1983 C CA . VAL A 1 274 ? 6.634 0.493 -20.066 1.00 91.50 274 VAL A CA 1
ATOM 1984 C C . VAL A 1 274 ? 7.653 1.601 -20.322 1.00 91.50 274 VAL A C 1
ATOM 1986 O O . VAL A 1 274 ? 8.796 1.538 -19.863 1.00 91.50 274 VAL A O 1
ATOM 1989 N N . ILE A 1 275 ? 7.243 2.634 -21.051 1.00 90.19 275 ILE A N 1
ATOM 1990 C CA . ILE A 1 275 ? 8.063 3.823 -21.280 1.00 90.19 275 ILE A CA 1
ATOM 1991 C C . ILE A 1 275 ? 7.249 5.103 -21.162 1.00 90.19 275 ILE A C 1
ATOM 1993 O O . ILE A 1 275 ? 6.100 5.132 -21.601 1.00 90.19 275 ILE A O 1
ATOM 1997 N N . ARG A 1 276 ? 7.839 6.162 -20.594 1.00 89.94 276 ARG A N 1
ATOM 1998 C CA . ARG A 1 276 ? 7.182 7.474 -20.518 1.00 89.94 276 ARG A CA 1
ATOM 1999 C C . ARG A 1 276 ? 6.836 8.021 -21.896 1.00 89.94 276 ARG A C 1
ATOM 2001 O O . ARG A 1 276 ? 7.641 7.942 -22.823 1.00 89.94 276 ARG A O 1
ATOM 2008 N N . ASP A 1 277 ? 5.664 8.632 -21.999 1.00 85.38 277 ASP A N 1
ATOM 2009 C CA . ASP A 1 277 ? 5.210 9.337 -23.198 1.00 85.38 277 ASP A CA 1
ATOM 2010 C C . ASP A 1 277 ? 4.883 10.818 -22.954 1.00 85.38 277 ASP A C 1
ATOM 2012 O O . ASP A 1 277 ? 4.502 11.525 -23.883 1.00 85.38 277 ASP A O 1
ATOM 2016 N N . ASN A 1 278 ? 5.086 11.318 -21.732 1.00 79.06 278 ASN A N 1
ATOM 2017 C CA . ASN A 1 278 ? 5.007 12.736 -21.394 1.00 79.06 278 ASN A CA 1
ATOM 2018 C C . ASN A 1 278 ? 5.725 13.058 -20.066 1.00 79.06 278 ASN A C 1
ATOM 2020 O O . ASN A 1 278 ? 6.240 12.182 -19.369 1.00 79.06 278 ASN A O 1
ATOM 2024 N N . PHE A 1 279 ? 5.779 14.349 -19.724 1.00 80.75 279 PHE A N 1
ATOM 2025 C CA . PHE A 1 279 ? 6.397 14.831 -18.485 1.00 80.75 279 PHE A CA 1
ATOM 2026 C C . PHE A 1 279 ? 5.542 14.631 -17.230 1.00 80.75 279 PHE A C 1
ATOM 2028 O O . PHE A 1 279 ? 6.108 14.589 -16.140 1.00 80.75 279 PHE A O 1
ATOM 2035 N N . SER A 1 280 ? 4.219 14.479 -17.358 1.00 79.56 280 SER A N 1
ATOM 2036 C CA . SER A 1 280 ? 3.343 14.182 -16.215 1.00 79.56 280 SER A CA 1
ATOM 2037 C C . SER A 1 280 ? 3.483 12.738 -15.724 1.00 79.56 280 SER A C 1
ATOM 2039 O O . SER A 1 280 ? 2.937 12.390 -14.681 1.00 79.56 280 SER A O 1
ATOM 2041 N N . GLY A 1 281 ? 4.263 11.916 -16.432 1.00 80.12 281 GLY A N 1
ATOM 2042 C CA . GLY A 1 281 ? 4.610 10.562 -16.025 1.00 80.12 281 GLY A CA 1
ATOM 2043 C C . GLY A 1 281 ? 3.685 9.491 -16.588 1.00 80.12 281 GLY A C 1
ATOM 2044 O O . GLY A 1 281 ? 3.793 8.348 -16.150 1.00 80.12 281 GLY A O 1
ATOM 2045 N N . ALA A 1 282 ? 2.818 9.814 -17.556 1.00 83.69 282 ALA A N 1
ATOM 2046 C CA . ALA A 1 282 ? 2.085 8.772 -18.264 1.00 83.69 282 ALA A CA 1
ATOM 2047 C C . ALA A 1 282 ? 3.058 7.881 -19.050 1.00 83.69 282 ALA A C 1
ATOM 2049 O O . ALA A 1 282 ? 4.168 8.283 -19.426 1.00 83.69 282 ALA A O 1
ATOM 2050 N N . THR A 1 283 ? 2.662 6.621 -19.208 1.00 88.38 283 THR A N 1
ATOM 2051 C CA . THR A 1 283 ? 3.497 5.583 -19.801 1.00 88.38 283 THR A CA 1
ATOM 2052 C C . THR A 1 283 ? 2.710 4.766 -20.807 1.00 88.38 283 THR A C 1
ATOM 2054 O O . THR A 1 283 ? 1.482 4.697 -20.760 1.00 88.38 283 THR A O 1
ATOM 2057 N N . ARG A 1 284 ? 3.439 4.112 -21.710 1.00 84.44 284 ARG A N 1
ATOM 2058 C CA . ARG A 1 284 ? 2.881 3.180 -22.688 1.00 84.44 284 ARG A CA 1
ATOM 2059 C C . ARG A 1 284 ? 3.565 1.826 -22.587 1.00 84.44 284 ARG A C 1
ATOM 2061 O O . ARG A 1 284 ? 4.784 1.789 -22.387 1.00 84.44 284 ARG A O 1
ATOM 2068 N N . PRO A 1 285 ? 2.820 0.726 -22.768 1.00 88.44 285 PRO A N 1
ATOM 2069 C CA . PRO A 1 285 ? 3.390 -0.609 -22.749 1.00 88.44 285 PRO A CA 1
ATOM 2070 C C . PRO A 1 285 ? 4.326 -0.835 -23.936 1.00 88.44 285 PRO A C 1
ATOM 2072 O O . PRO A 1 285 ? 4.109 -0.341 -25.044 1.00 88.44 285 PRO A O 1
ATOM 2075 N N . ILE A 1 286 ? 5.368 -1.624 -23.697 1.00 86.38 286 ILE A N 1
ATOM 2076 C CA . ILE A 1 286 ? 6.292 -2.093 -24.724 1.00 86.38 286 ILE A CA 1
ATOM 2077 C C . ILE A 1 286 ? 5.880 -3.522 -25.066 1.00 86.38 286 ILE A C 1
ATOM 2079 O O . ILE A 1 286 ? 6.017 -4.436 -24.260 1.00 86.38 286 ILE A O 1
ATOM 2083 N N . THR A 1 287 ? 5.330 -3.714 -26.261 1.00 87.06 287 THR A N 1
ATOM 2084 C CA . THR A 1 287 ? 4.679 -4.976 -26.655 1.00 87.06 287 THR A CA 1
ATOM 2085 C C . THR A 1 287 ? 5.540 -5.861 -27.550 1.00 87.06 287 THR A C 1
ATOM 2087 O O . THR A 1 287 ? 5.151 -6.982 -27.863 1.00 87.06 287 THR A O 1
ATOM 2090 N N . GLY A 1 288 ? 6.714 -5.390 -27.970 1.00 82.19 288 GLY A N 1
ATOM 2091 C CA . GLY A 1 288 ? 7.589 -6.165 -28.835 1.00 82.19 288 GLY A CA 1
ATOM 2092 C C . GLY A 1 288 ? 8.913 -5.482 -29.137 1.00 82.19 288 GLY A C 1
ATOM 2093 O O . GLY A 1 288 ? 9.158 -4.335 -28.761 1.00 82.19 288 GLY A O 1
ATOM 2094 N N . ILE A 1 289 ? 9.765 -6.219 -29.844 1.00 80.56 289 ILE A N 1
ATOM 2095 C CA . ILE A 1 289 ? 11.107 -5.798 -30.241 1.00 80.56 289 ILE A CA 1
ATOM 2096 C C . ILE A 1 289 ? 11.110 -5.558 -31.748 1.00 80.56 289 ILE A C 1
ATOM 2098 O O . ILE A 1 289 ? 10.648 -6.395 -32.521 1.00 80.56 289 ILE A O 1
ATOM 2102 N N . ARG A 1 290 ? 11.676 -4.426 -32.181 1.00 77.56 290 ARG A N 1
ATOM 2103 C CA . ARG A 1 290 ? 11.931 -4.152 -33.599 1.00 77.56 290 ARG A CA 1
ATOM 2104 C C . ARG A 1 290 ? 13.426 -4.195 -33.870 1.00 77.56 290 ARG A C 1
ATOM 2106 O O . ARG A 1 290 ? 14.155 -3.282 -33.485 1.00 77.56 290 ARG A O 1
ATOM 2113 N N . LEU A 1 291 ? 13.867 -5.250 -34.551 1.00 75.81 291 LEU A N 1
ATOM 2114 C CA . LEU A 1 291 ? 15.264 -5.416 -34.946 1.00 75.81 291 LEU A CA 1
ATOM 2115 C C . LEU A 1 291 ? 15.705 -4.296 -35.891 1.00 75.81 291 LEU A C 1
ATOM 2117 O O . LEU A 1 291 ? 14.909 -3.794 -36.685 1.00 75.81 291 LEU A O 1
ATOM 2121 N N . ARG A 1 292 ? 16.996 -3.953 -35.857 1.00 68.50 292 ARG A N 1
ATOM 2122 C CA . ARG A 1 292 ? 17.583 -2.912 -36.715 1.00 68.50 292 ARG A CA 1
ATOM 2123 C C . ARG A 1 292 ? 17.314 -3.152 -38.204 1.00 68.50 292 ARG A C 1
ATOM 2125 O O . ARG A 1 292 ? 16.920 -2.228 -38.898 1.00 68.50 292 ARG A O 1
ATOM 2132 N N . ALA A 1 293 ? 17.468 -4.388 -38.681 1.00 71.25 293 ALA A N 1
ATOM 2133 C CA . ALA A 1 293 ? 17.204 -4.746 -40.079 1.00 71.25 293 ALA A CA 1
ATOM 2134 C C . ALA A 1 293 ? 15.741 -4.502 -40.503 1.00 71.25 293 ALA A C 1
ATOM 2136 O O . ALA A 1 293 ? 15.458 -4.326 -41.681 1.00 71.25 293 ALA A O 1
ATOM 2137 N N . ALA A 1 294 ? 14.817 -4.447 -39.540 1.00 72.56 294 ALA A N 1
ATOM 2138 C CA . ALA A 1 294 ? 13.405 -4.156 -39.765 1.00 72.56 294 ALA A CA 1
ATOM 2139 C C . ALA A 1 294 ? 13.058 -2.662 -39.599 1.00 72.56 294 ALA A C 1
ATOM 2141 O O . ALA A 1 294 ? 11.878 -2.302 -39.636 1.00 72.56 294 ALA A O 1
ATOM 2142 N N . GLN A 1 295 ? 14.046 -1.787 -39.378 1.00 77.00 295 GLN A N 1
ATOM 2143 C CA . GLN A 1 295 ? 13.875 -0.337 -39.273 1.00 77.00 295 GLN A CA 1
ATOM 2144 C C . GLN A 1 295 ? 14.096 0.307 -40.647 1.00 77.00 295 GLN A C 1
ATOM 2146 O O . GLN A 1 295 ? 15.227 0.538 -41.050 1.00 77.00 295 GLN A O 1
ATOM 2151 N N . ALA A 1 296 ? 13.020 0.606 -41.375 1.00 78.12 296 ALA A N 1
ATOM 2152 C CA . ALA A 1 296 ? 13.126 1.265 -42.676 1.00 78.12 296 ALA A CA 1
ATOM 2153 C C . ALA A 1 296 ? 13.341 2.780 -42.523 1.00 78.12 296 ALA A C 1
ATOM 2155 O O . ALA A 1 296 ? 12.655 3.421 -41.718 1.00 78.12 296 ALA A O 1
ATOM 2156 N N . VAL A 1 297 ? 14.234 3.358 -43.334 1.00 76.94 297 VAL A N 1
ATOM 2157 C CA . VAL A 1 297 ? 14.331 4.817 -43.514 1.00 76.94 297 VAL A CA 1
ATOM 2158 C C . VAL A 1 297 ? 12.957 5.366 -43.919 1.00 76.94 297 VAL A C 1
ATOM 2160 O O . VAL A 1 297 ? 12.225 4.736 -44.675 1.00 76.94 297 VAL A O 1
ATOM 2163 N N . GLY A 1 298 ? 12.571 6.502 -43.345 1.00 68.88 298 GLY A N 1
ATOM 2164 C CA . GLY A 1 298 ? 11.240 7.096 -43.467 1.00 68.88 298 GLY A CA 1
ATOM 2165 C C . GLY A 1 298 ? 10.219 6.587 -42.443 1.00 68.88 298 GLY A C 1
ATOM 2166 O O . GLY A 1 298 ? 9.193 7.236 -42.255 1.00 68.88 298 GLY A O 1
ATOM 2167 N N . SER A 1 299 ? 10.485 5.487 -41.723 1.00 65.50 299 SER A N 1
ATOM 2168 C CA . SER A 1 299 ? 9.570 5.009 -40.672 1.00 65.50 299 SER A CA 1
ATOM 2169 C C . SER A 1 299 ? 9.373 6.067 -39.589 1.00 65.50 299 SER A C 1
ATOM 2171 O O . SER A 1 299 ? 10.351 6.639 -39.105 1.00 65.50 299 SER A O 1
ATOM 2173 N N . SER A 1 300 ? 8.127 6.264 -39.155 1.00 76.00 300 SER A N 1
ATOM 2174 C CA . SER A 1 300 ? 7.824 7.109 -38.000 1.00 76.00 300 SER A CA 1
ATOM 2175 C C . SER A 1 300 ? 8.352 6.494 -36.705 1.00 76.00 300 SER A C 1
ATOM 2177 O O . SER A 1 300 ? 8.353 5.272 -36.518 1.00 76.00 300 SER A O 1
ATOM 2179 N N . VAL A 1 301 ? 8.815 7.364 -35.816 1.00 76.12 301 VAL A N 1
ATOM 2180 C CA . VAL A 1 301 ? 9.477 7.002 -34.577 1.00 76.12 301 VAL A CA 1
ATOM 2181 C C . VAL A 1 301 ? 9.316 8.101 -33.539 1.00 76.12 301 VAL A C 1
ATOM 2183 O O . VAL A 1 301 ? 9.373 9.282 -33.869 1.00 76.12 301 VAL A O 1
ATOM 2186 N N . CYS A 1 302 ? 9.153 7.718 -32.276 1.00 79.50 302 CYS A N 1
ATOM 2187 C CA . CYS A 1 302 ? 9.073 8.653 -31.165 1.00 79.50 302 CYS A CA 1
ATOM 2188 C C . CYS A 1 302 ? 9.987 8.222 -30.027 1.00 79.50 302 CYS A C 1
ATOM 2190 O O . CYS A 1 302 ? 10.141 7.026 -29.792 1.00 79.50 302 CYS A O 1
ATOM 2192 N N . LYS A 1 303 ? 10.534 9.202 -29.306 1.00 80.94 303 LYS A N 1
ATOM 2193 C CA . LYS A 1 303 ? 11.358 9.004 -28.113 1.00 80.94 303 LYS A CA 1
ATOM 2194 C C . LYS A 1 303 ? 10.869 9.879 -26.967 1.00 80.94 303 LYS A C 1
ATOM 2196 O O . LYS A 1 303 ? 10.357 10.976 -27.205 1.00 80.94 303 LYS A O 1
ATOM 2201 N N . PHE A 1 304 ? 11.143 9.450 -25.742 1.00 87.50 304 PHE A N 1
ATOM 2202 C CA . PHE A 1 304 ? 11.078 10.302 -24.560 1.00 87.50 304 PHE A CA 1
ATOM 2203 C C . PHE A 1 304 ? 12.483 10.555 -24.004 1.00 87.50 304 PHE A C 1
ATOM 2205 O O . PHE A 1 304 ? 13.317 9.655 -23.997 1.00 87.50 304 PHE A O 1
ATOM 2212 N N . GLY A 1 305 ? 12.759 11.771 -23.534 1.00 83.88 305 GLY A N 1
ATOM 2213 C CA . GLY A 1 305 ? 13.998 12.082 -22.821 1.00 83.88 305 GLY A CA 1
ATOM 2214 C C . GLY A 1 305 ? 13.818 13.253 -21.867 1.00 83.88 305 GLY A C 1
ATOM 2215 O O . GLY A 1 305 ? 13.133 14.211 -22.217 1.00 83.88 305 GLY A O 1
ATOM 2216 N N . ARG A 1 306 ? 14.474 13.223 -20.703 1.00 81.81 306 ARG A N 1
ATOM 2217 C CA . ARG A 1 306 ? 14.356 14.251 -19.646 1.00 81.81 306 ARG A CA 1
ATOM 2218 C C . ARG A 1 306 ? 14.469 15.690 -20.165 1.00 81.81 306 ARG A C 1
ATOM 2220 O O . ARG A 1 306 ? 13.738 16.557 -19.710 1.00 81.81 306 ARG A O 1
ATOM 2227 N N . THR A 1 307 ? 15.342 15.953 -21.134 1.00 80.00 307 THR A N 1
ATOM 2228 C CA . THR A 1 307 ? 15.547 17.310 -21.671 1.00 80.00 307 THR A CA 1
ATOM 2229 C C . THR A 1 307 ? 14.452 17.764 -22.638 1.00 80.00 307 THR A C 1
ATOM 2231 O O . THR A 1 307 ? 14.164 18.949 -22.727 1.00 80.00 307 THR A O 1
ATOM 2234 N N . THR A 1 308 ? 13.875 16.847 -23.419 1.00 71.81 308 THR A N 1
ATOM 2235 C CA . THR A 1 308 ? 13.031 17.201 -24.585 1.00 71.81 308 THR A CA 1
ATOM 2236 C C . THR A 1 308 ? 11.616 16.644 -24.514 1.00 71.81 308 THR A C 1
ATOM 2238 O O . THR A 1 308 ? 10.805 16.938 -25.384 1.00 71.81 308 THR A O 1
ATOM 2241 N N . GLY A 1 309 ? 11.310 15.849 -23.491 1.00 77.69 309 GLY A N 1
ATOM 2242 C CA . GLY A 1 309 ? 10.036 15.169 -23.352 1.00 77.69 309 GLY A CA 1
ATOM 2243 C C . GLY A 1 309 ? 9.810 14.168 -24.474 1.00 77.69 309 GLY A C 1
ATOM 2244 O O . GLY A 1 309 ? 10.755 13.581 -25.015 1.00 77.69 309 GLY A O 1
ATOM 2245 N N . TYR A 1 310 ? 8.539 13.976 -24.810 1.00 79.75 310 TYR A N 1
ATOM 2246 C CA . TYR A 1 310 ? 8.113 13.095 -25.882 1.00 79.75 310 TYR A CA 1
ATOM 2247 C C . TYR A 1 310 ? 8.165 13.809 -27.228 1.00 79.75 310 TYR A C 1
ATOM 2249 O O . TYR A 1 310 ? 7.535 14.842 -27.431 1.00 79.75 310 TYR A O 1
ATOM 2257 N N . THR A 1 311 ? 8.939 13.259 -28.157 1.00 74.00 311 THR A N 1
ATOM 2258 C CA . THR A 1 311 ? 9.191 13.865 -29.468 1.00 74.00 311 THR A CA 1
ATOM 2259 C C . THR A 1 311 ? 9.139 12.797 -30.546 1.00 74.00 311 THR A C 1
ATOM 2261 O O . THR A 1 311 ? 9.730 11.730 -30.382 1.00 74.00 311 THR A O 1
ATOM 2264 N N . CYS A 1 312 ? 8.463 13.099 -31.652 1.00 74.94 312 CYS A N 1
ATOM 2265 C CA . CYS A 1 312 ? 8.311 12.200 -32.792 1.00 74.94 312 CYS A CA 1
ATOM 2266 C C . CYS A 1 312 ? 9.011 12.738 -34.042 1.00 74.94 312 CYS A C 1
ATOM 2268 O O . CYS A 1 312 ? 9.317 13.930 -34.147 1.00 74.94 312 CYS A O 1
ATOM 2270 N N . GLY A 1 313 ? 9.271 11.830 -34.974 1.00 73.12 313 GLY A N 1
ATOM 2271 C CA . GLY A 1 313 ? 10.092 12.048 -36.148 1.00 73.12 313 GLY A CA 1
ATOM 2272 C C . GLY A 1 313 ? 10.063 10.876 -37.117 1.00 73.12 313 GLY A C 1
ATOM 2273 O O . GLY A 1 313 ? 9.256 9.955 -36.978 1.00 73.12 313 GLY A O 1
ATOM 2274 N N . THR A 1 314 ? 10.983 10.893 -38.078 1.00 75.94 314 THR A N 1
ATOM 2275 C CA . THR A 1 314 ? 11.237 9.772 -38.990 1.00 75.94 314 THR A CA 1
ATOM 2276 C C . THR A 1 314 ? 12.683 9.296 -38.890 1.00 75.94 314 THR A C 1
ATOM 2278 O O . THR A 1 314 ? 13.593 10.057 -38.542 1.00 75.94 314 THR A O 1
ATOM 2281 N N . ILE A 1 315 ? 12.894 8.010 -39.173 1.00 69.06 315 ILE A N 1
ATOM 2282 C CA . ILE A 1 315 ? 14.227 7.420 -39.319 1.00 69.06 315 ILE A CA 1
ATOM 2283 C C . ILE A 1 315 ? 14.864 7.996 -40.582 1.00 69.06 315 ILE A C 1
ATOM 2285 O O . ILE A 1 315 ? 14.330 7.805 -41.668 1.00 69.06 315 ILE A O 1
ATOM 2289 N N . ASN A 1 316 ? 16.004 8.674 -40.465 1.00 67.12 316 ASN A N 1
ATOM 2290 C CA . ASN A 1 316 ? 16.666 9.274 -41.634 1.00 67.12 316 ASN A CA 1
ATOM 2291 C C . ASN A 1 316 ? 17.749 8.374 -42.212 1.00 67.12 316 ASN A C 1
ATOM 2293 O O . ASN A 1 316 ? 17.981 8.371 -43.413 1.00 67.12 316 ASN A O 1
ATOM 2297 N N . THR A 1 317 ? 18.440 7.637 -41.348 1.00 69.75 317 THR A N 1
ATOM 2298 C CA . THR A 1 317 ? 19.481 6.700 -41.758 1.00 69.75 317 THR A CA 1
ATOM 2299 C C . THR A 1 317 ? 19.586 5.574 -40.742 1.00 69.75 317 THR A C 1
ATOM 2301 O O . THR A 1 317 ? 19.444 5.773 -39.532 1.00 69.75 317 THR A O 1
ATOM 2304 N N . THR A 1 318 ? 19.848 4.377 -41.252 1.00 67.31 318 THR A N 1
ATOM 2305 C CA . THR A 1 318 ? 20.188 3.175 -40.484 1.00 67.31 318 THR A CA 1
ATOM 2306 C C . THR A 1 318 ? 21.700 2.935 -40.453 1.00 67.31 318 THR A C 1
ATOM 2308 O O . THR A 1 318 ? 22.136 1.898 -39.953 1.00 67.31 318 THR A O 1
ATOM 2311 N N . SER A 1 319 ? 22.486 3.891 -40.958 1.00 59.50 319 SER A N 1
ATOM 2312 C CA . SER A 1 319 ? 23.953 3.932 -40.993 1.00 59.50 319 SER A CA 1
ATOM 2313 C C . SER A 1 319 ? 24.467 5.177 -40.246 1.00 59.50 319 SER A C 1
ATOM 2315 O O . SER A 1 319 ? 23.791 6.212 -40.276 1.00 59.50 319 SER A O 1
ATOM 2317 N N . PRO A 1 320 ? 25.631 5.120 -39.575 1.00 51.53 320 PRO A N 1
ATOM 2318 C CA . PRO A 1 320 ? 26.157 6.253 -38.809 1.00 51.53 320 PRO A CA 1
ATOM 2319 C C . PRO A 1 320 ? 26.502 7.476 -39.665 1.00 51.53 320 PRO A C 1
ATOM 2321 O O . PRO A 1 320 ? 26.897 7.321 -40.821 1.00 51.53 320 PRO A O 1
ATOM 2324 N N . PRO A 1 321 ? 26.445 8.691 -39.089 1.00 46.94 321 PRO A N 1
ATOM 2325 C CA . PRO A 1 321 ? 27.065 9.864 -39.690 1.00 46.94 321 PRO A CA 1
ATOM 2326 C C . PRO A 1 321 ? 28.612 9.793 -39.620 1.00 46.94 321 PRO A C 1
ATOM 2328 O O . PRO A 1 321 ? 29.155 9.298 -38.633 1.00 46.94 321 PRO A O 1
ATOM 2331 N N . PRO A 1 322 ? 29.332 10.339 -40.621 1.00 43.41 322 PRO A N 1
ATOM 2332 C CA . PRO A 1 322 ? 30.787 10.182 -40.787 1.00 43.41 322 PRO A CA 1
ATOM 2333 C C . PRO A 1 322 ? 31.675 10.909 -39.756 1.00 43.41 322 PRO A C 1
ATOM 2335 O O . PRO A 1 322 ? 32.884 10.720 -39.771 1.00 43.41 322 PRO A O 1
ATOM 2338 N N . ALA A 1 323 ? 31.110 11.732 -38.864 1.00 47.72 323 ALA A N 1
ATOM 2339 C CA . ALA A 1 323 ? 31.857 12.472 -37.834 1.00 47.72 323 ALA A CA 1
ATOM 2340 C C . ALA A 1 323 ? 32.013 11.714 -36.496 1.00 47.72 323 ALA A C 1
ATOM 2342 O O . ALA A 1 323 ? 32.563 12.255 -35.540 1.00 47.72 323 ALA A O 1
ATOM 2343 N N . PHE A 1 324 ? 31.523 10.477 -36.417 1.00 41.69 324 PHE A N 1
ATOM 2344 C CA . PHE A 1 324 ? 31.815 9.542 -35.328 1.00 41.69 324 PHE A CA 1
ATOM 2345 C C . PHE A 1 324 ? 32.882 8.549 -35.809 1.00 41.69 324 PHE A C 1
ATOM 2347 O O . PHE A 1 324 ? 32.948 8.319 -37.022 1.00 41.69 324 PHE A O 1
ATOM 2354 N N . PRO A 1 325 ? 33.729 7.971 -34.924 1.00 39.62 325 PRO A N 1
ATOM 2355 C CA . PRO A 1 325 ? 34.679 6.935 -35.332 1.00 39.62 325 PRO A CA 1
ATOM 2356 C C . PRO A 1 325 ? 33.938 5.923 -36.209 1.00 39.62 325 PRO A C 1
ATOM 2358 O O . PRO A 1 325 ? 32.823 5.518 -35.880 1.00 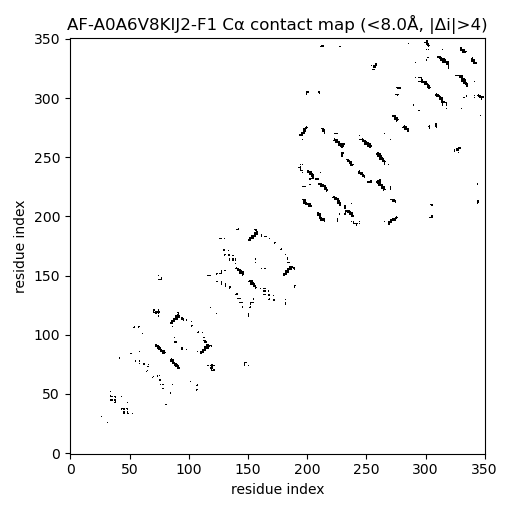39.62 325 PRO A O 1
ATOM 2361 N N . SER A 1 326 ? 34.522 5.615 -37.368 1.00 39.75 326 SER A N 1
ATOM 2362 C CA . SER A 1 326 ? 33.898 5.077 -38.592 1.00 39.75 326 SER A CA 1
ATOM 2363 C C . SER A 1 326 ? 33.256 3.682 -38.478 1.00 39.75 326 SER A C 1
ATOM 2365 O O . SER A 1 326 ? 33.060 2.986 -39.472 1.00 39.75 326 SER A O 1
ATOM 2367 N N . THR A 1 327 ? 32.893 3.264 -37.271 1.00 39.59 327 THR A N 1
ATOM 2368 C CA . THR A 1 327 ? 32.357 1.957 -36.912 1.00 39.59 327 THR A CA 1
ATOM 2369 C C . THR A 1 327 ? 31.052 2.030 -36.109 1.00 39.59 327 THR A C 1
ATOM 2371 O O . THR A 1 327 ? 30.483 0.977 -35.829 1.00 39.59 327 THR A O 1
ATOM 2374 N N . THR A 1 328 ? 30.508 3.215 -35.774 1.00 38.94 328 THR A N 1
ATOM 2375 C CA . THR A 1 328 ? 29.257 3.331 -34.990 1.00 38.94 328 THR A CA 1
ATOM 2376 C C . THR A 1 328 ? 28.051 2.695 -35.700 1.00 38.94 328 THR A C 1
ATOM 2378 O O . THR A 1 328 ? 27.508 3.251 -36.636 1.00 38.94 328 THR A O 1
ATOM 2381 N N . THR A 1 329 ? 27.525 1.546 -35.281 1.00 44.97 329 THR A N 1
ATOM 2382 C CA . THR A 1 329 ? 26.296 1.008 -35.884 1.00 44.97 329 THR A CA 1
ATOM 2383 C C . THR A 1 329 ? 25.109 1.555 -35.088 1.00 44.97 329 THR A C 1
ATOM 2385 O O . THR A 1 329 ? 24.593 0.882 -34.203 1.00 44.97 329 THR A O 1
ATOM 2388 N N . ALA A 1 330 ? 24.555 2.719 -35.450 1.00 47.16 330 ALA A N 1
ATOM 2389 C CA . ALA A 1 330 ? 23.292 3.167 -34.844 1.00 47.16 330 ALA A CA 1
ATOM 2390 C C . ALA A 1 330 ? 22.317 3.864 -35.812 1.00 47.16 330 ALA A C 1
ATOM 2392 O O . ALA A 1 330 ? 22.714 4.550 -36.750 1.00 47.16 330 ALA A O 1
ATOM 2393 N N . THR A 1 331 ? 21.021 3.604 -35.611 1.00 45.19 3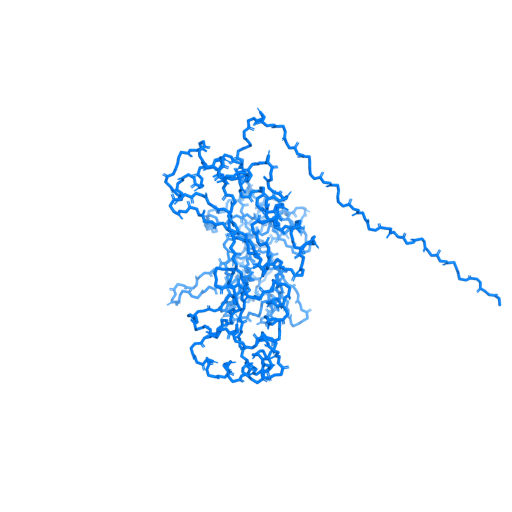31 THR A N 1
ATOM 2394 C CA . THR A 1 331 ? 19.920 4.217 -36.367 1.00 45.19 331 THR A CA 1
ATOM 2395 C C . THR A 1 331 ? 19.686 5.626 -35.836 1.00 45.19 331 THR A C 1
ATOM 2397 O O . THR A 1 331 ? 19.620 5.816 -34.620 1.00 45.19 331 THR A O 1
ATOM 2400 N N . THR A 1 332 ? 19.540 6.611 -36.722 1.00 50.56 332 THR A N 1
ATOM 2401 C CA . THR A 1 332 ? 19.252 7.998 -36.329 1.00 50.56 332 THR A CA 1
ATOM 2402 C C . THR A 1 332 ? 17.886 8.451 -36.835 1.00 50.56 332 THR A C 1
ATOM 2404 O O . THR A 1 332 ? 17.460 8.136 -37.950 1.00 50.56 332 THR A O 1
ATOM 2407 N N . ALA A 1 333 ? 17.191 9.213 -35.998 1.00 45.16 333 ALA A N 1
ATOM 2408 C CA . ALA A 1 333 ? 15.885 9.797 -36.260 1.00 45.16 333 ALA A CA 1
ATOM 2409 C C . ALA A 1 333 ? 15.941 11.323 -36.135 1.00 45.16 333 ALA A C 1
ATOM 2411 O O . ALA A 1 333 ? 16.722 11.843 -35.338 1.00 45.16 333 ALA A O 1
ATOM 2412 N N . ARG A 1 334 ? 15.118 12.053 -36.899 1.00 42.62 334 ARG A N 1
ATOM 2413 C CA . ARG A 1 334 ? 14.935 13.506 -36.717 1.00 42.62 334 ARG A CA 1
ATOM 2414 C C . ARG A 1 334 ? 13.672 13.737 -35.914 1.00 42.62 334 ARG A C 1
ATOM 2416 O O . ARG A 1 334 ? 12.590 13.699 -36.486 1.00 42.62 334 ARG A O 1
ATOM 2423 N N . CYS A 1 335 ? 13.811 14.007 -34.624 1.00 38.09 335 CYS A N 1
ATOM 2424 C CA . CYS A 1 335 ? 12.683 14.306 -33.748 1.00 38.09 335 CYS A CA 1
ATOM 2425 C C . CYS A 1 335 ? 12.688 15.800 -33.406 1.00 38.09 335 CYS A C 1
ATOM 2427 O O . CYS A 1 335 ? 13.691 16.319 -32.914 1.00 38.09 335 CYS A O 1
ATOM 2429 N N . GLY A 1 336 ? 11.592 16.512 -33.692 1.00 33.59 336 GLY A N 1
ATOM 2430 C CA . GLY A 1 336 ? 11.483 17.954 -33.412 1.00 33.59 336 GLY A CA 1
ATOM 2431 C C . GLY A 1 336 ? 12.585 18.812 -34.058 1.00 33.59 336 GLY A C 1
ATOM 2432 O O . GLY A 1 336 ? 13.096 19.733 -33.427 1.00 33.59 336 GLY A O 1
ATOM 2433 N N . GLY A 1 337 ? 13.016 18.463 -35.277 1.00 31.95 337 GLY A N 1
ATOM 2434 C CA . GLY A 1 337 ? 14.038 19.203 -36.033 1.00 31.95 337 GLY A CA 1
ATOM 2435 C C . GLY A 1 337 ? 15.502 18.886 -35.686 1.00 31.95 337 GLY A C 1
ATOM 2436 O O . GLY A 1 337 ? 16.393 19.443 -36.320 1.00 31.95 337 GLY A O 1
ATOM 2437 N N . ARG A 1 338 ? 15.781 17.978 -34.736 1.00 40.97 338 ARG A N 1
ATOM 2438 C CA . ARG A 1 338 ? 17.146 17.566 -34.340 1.00 40.97 338 ARG A CA 1
ATOM 2439 C C . ARG A 1 338 ? 17.410 16.086 -34.625 1.00 40.97 338 ARG A C 1
ATOM 2441 O O . ARG A 1 338 ? 16.527 15.257 -34.421 1.00 40.97 338 ARG A O 1
ATOM 2448 N N . SER A 1 339 ? 18.623 15.750 -35.067 1.00 39.06 339 SER A N 1
ATOM 2449 C CA . SER A 1 339 ? 19.075 14.360 -35.250 1.00 39.06 339 SER A CA 1
ATOM 2450 C C . SER A 1 339 ? 19.393 13.704 -33.897 1.00 39.06 339 SER A C 1
ATOM 2452 O O . SER A 1 339 ? 20.156 14.264 -33.116 1.00 39.06 339 SER A O 1
ATOM 2454 N N . THR A 1 340 ? 18.825 12.527 -33.617 1.00 46.41 340 THR A N 1
ATOM 2455 C CA . THR A 1 340 ? 18.997 11.770 -32.358 1.00 46.41 340 THR A CA 1
ATOM 2456 C C . THR A 1 340 ? 19.071 10.257 -32.600 1.00 46.41 340 THR A C 1
ATOM 2458 O O . THR A 1 340 ? 18.542 9.776 -33.601 1.00 46.41 340 THR A O 1
ATOM 2461 N N . TRP A 1 341 ? 19.684 9.487 -31.694 1.00 46.19 341 TRP A N 1
ATOM 2462 C CA . TRP A 1 341 ? 19.763 8.021 -31.788 1.00 46.19 341 TRP A CA 1
ATOM 2463 C C . TRP A 1 341 ? 18.409 7.337 -31.532 1.00 46.19 341 TRP A C 1
ATOM 2465 O O . TRP A 1 341 ? 17.680 7.705 -30.616 1.00 46.19 341 TRP A O 1
ATOM 2475 N N . ALA A 1 342 ? 18.092 6.302 -32.312 1.00 42.81 342 ALA A N 1
ATOM 2476 C CA . ALA A 1 342 ? 16.879 5.488 -32.169 1.00 42.81 342 ALA A CA 1
ATOM 2477 C C . ALA A 1 342 ? 17.038 4.319 -31.167 1.00 42.81 342 ALA A C 1
ATOM 2479 O O . ALA A 1 342 ? 16.071 3.639 -30.837 1.00 42.81 342 ALA A O 1
ATOM 2480 N N . ALA A 1 343 ? 18.250 4.068 -30.656 1.00 37.09 343 ALA A N 1
ATOM 2481 C CA . ALA A 1 343 ? 18.514 2.980 -29.707 1.00 37.09 343 ALA A CA 1
ATOM 2482 C C . ALA A 1 343 ? 17.875 3.201 -28.318 1.00 37.09 343 ALA A C 1
ATOM 2484 O O . ALA A 1 343 ? 17.741 2.256 -27.547 1.00 37.09 343 ALA A O 1
ATOM 2485 N N . THR A 1 344 ? 17.430 4.424 -28.012 1.00 32.62 344 THR A N 1
ATOM 2486 C CA . THR A 1 344 ? 16.883 4.804 -26.697 1.00 32.62 344 THR A CA 1
ATOM 2487 C C . THR A 1 344 ? 15.355 4.797 -26.622 1.00 32.62 344 THR A C 1
ATOM 2489 O O . THR A 1 344 ? 14.807 5.362 -25.683 1.00 32.62 344 THR A O 1
ATOM 2492 N N . SER A 1 345 ? 14.689 4.130 -27.572 1.00 31.50 345 SER A N 1
ATOM 2493 C CA . SER A 1 345 ? 13.261 3.771 -27.634 1.00 31.50 345 SER A CA 1
ATOM 2494 C C . SER A 1 345 ? 12.474 4.361 -28.786 1.00 31.50 345 SER A C 1
ATOM 2496 O O . SER A 1 345 ? 12.577 5.541 -29.104 1.00 31.50 345 SER A O 1
ATOM 2498 N N . CYS A 1 346 ? 11.694 3.484 -29.424 1.00 29.39 346 CYS A N 1
ATOM 2499 C CA . CYS A 1 346 ? 10.938 3.752 -30.638 1.00 29.39 346 CYS A CA 1
ATOM 2500 C C . CYS A 1 346 ? 9.682 2.874 -30.656 1.00 29.39 346 CYS A C 1
ATOM 2502 O O . CYS A 1 346 ? 9.645 1.847 -31.332 1.00 29.39 346 CYS A O 1
ATOM 2504 N N . THR A 1 347 ? 8.657 3.240 -29.885 1.00 31.94 347 THR A N 1
ATOM 2505 C CA . THR A 1 347 ? 7.327 2.627 -30.015 1.00 31.94 347 THR A CA 1
ATOM 2506 C C . THR A 1 347 ? 6.496 3.391 -31.046 1.00 31.94 347 THR A C 1
ATOM 2508 O O . THR A 1 347 ? 6.475 4.623 -31.067 1.00 31.94 347 THR A O 1
ATOM 2511 N N . ARG A 1 348 ? 5.838 2.630 -31.927 1.00 28.19 348 ARG A N 1
ATOM 2512 C CA . ARG A 1 348 ? 4.942 3.097 -32.995 1.00 28.19 348 ARG A CA 1
ATOM 2513 C C . ARG A 1 348 ? 3.750 3.868 -32.388 1.00 28.19 348 ARG A C 1
ATOM 2515 O O . ARG A 1 348 ? 3.266 3.446 -31.340 1.00 28.19 348 ARG A O 1
ATOM 2522 N N . PRO A 1 349 ? 3.246 4.946 -33.013 1.00 26.48 349 PRO A N 1
ATOM 2523 C CA . PRO A 1 349 ? 1.911 5.440 -32.707 1.00 26.48 349 PRO A CA 1
ATOM 2524 C C . PRO A 1 349 ? 0.890 4.448 -33.278 1.00 26.48 349 PRO A C 1
ATOM 2526 O O . PRO A 1 349 ? 0.906 4.160 -34.478 1.00 26.48 349 PRO A O 1
ATOM 2529 N N . THR A 1 350 ? 0.048 3.875 -32.422 1.00 30.50 350 THR A N 1
ATOM 2530 C CA . THR A 1 350 ? -1.173 3.197 -32.862 1.00 30.50 350 THR A CA 1
ATOM 2531 C C . THR A 1 350 ? -2.170 4.266 -33.289 1.00 30.50 350 THR A C 1
ATOM 2533 O O . THR A 1 350 ? -2.450 5.193 -32.529 1.00 30.50 350 THR A O 1
ATOM 2536 N N . THR A 1 351 ? -2.630 4.145 -34.532 1.00 32.69 351 THR A N 1
ATOM 2537 C CA . THR A 1 351 ? -4.018 4.486 -34.859 1.00 32.69 351 THR A CA 1
ATOM 2538 C C . THR A 1 351 ? -4.915 3.449 -34.206 1.00 32.69 351 THR A C 1
ATOM 2540 O O . THR A 1 351 ? -4.423 2.311 -34.004 1.00 32.69 351 THR A O 1
#

Radius of gyration: 28.55 Å; Cα contacts (8 Å, |Δi|>4): 660; chains: 1; bounding box: 69×70×74 Å

Organism: NCBI:txid1076126

pLDDT: mean 78.14, std 20.03, range [26.48, 98.19]